Protein AF-A0A7C4ZQB2-F1 (afdb_monomer)

Organism: NCBI:txid187137

Foldseek 3Di:
DDPLPDPVVCVVVLVVLLVVLVVCVVVVLPQLSVLSVQLSVLVVVCSVDVVCVVVSVVSNVVSVVSNVVSVVCVQQPPDDPDQFKWKDKAALCWDKIARNVRFKIKTAHRNLFHGIKIKMKGWDDQPDDDQDPPADPPKGFDTKMWIEIGDPDDPVCQQVTWGWMKMKGFFAAPDDPPEFKHKWKKWWDPPPPDPDPPDDTHIDTDPPWDWDAADNNDGGGTITMDTDTGDHRVTIMMIMMMDGPVVVVVD

Sequence (251 aa):
MTRRLRASTFLPVFLLYYFLAVTLSWLGHAFLALALLAVNLIFVLALIFPATRAWGRRMLRHSFVLLALAAVYNAFPGVPTSARSAVKLVGPEGGQVRTPDLVARVVVGPGSFPVPLLLRVTSLPLTAPLPDPTLPPEVKLIAAARFEQSHPFPEEWQNFFLPQVQLSLRNAVAPVKNGGYFTELCFWWPSGYQESPLEREFWVCDPIFDVAGGDPTQKGSGWATTDIKGFGREGMAFYLFQYPRDWARAN

Mean predicted aligned error: 14.65 Å

Structure (mmCIF, N/CA/C/O backbone):
data_AF-A0A7C4ZQB2-F1
#
_entry.id   AF-A0A7C4ZQB2-F1
#
loop_
_atom_site.group_PDB
_atom_site.id
_atom_site.type_symbol
_atom_site.label_atom_id
_atom_site.label_alt_id
_atom_site.label_comp_id
_atom_site.label_asym_id
_atom_site.label_entity_id
_atom_site.label_seq_id
_atom_site.pdbx_PDB_ins_code
_atom_site.Cartn_x
_atom_site.Cartn_y
_atom_site.Cartn_z
_atom_site.occupancy
_atom_site.B_iso_or_equiv
_atom_site.auth_seq_id
_atom_site.auth_comp_id
_atom_site.auth_asym_id
_atom_site.auth_atom_id
_atom_site.pdbx_PDB_model_num
ATOM 1 N N . MET A 1 1 ? -27.257 -17.500 43.480 1.00 38.72 1 MET A N 1
ATOM 2 C CA . MET A 1 1 ? -27.077 -16.104 43.945 1.00 38.72 1 MET A CA 1
ATOM 3 C C . MET A 1 1 ? -26.841 -15.180 42.753 1.00 38.72 1 MET A C 1
ATOM 5 O O . MET A 1 1 ? -25.738 -15.122 42.229 1.00 38.72 1 MET A O 1
ATOM 9 N N . THR A 1 2 ? -27.865 -14.473 42.278 1.00 40.12 2 THR A N 1
ATOM 10 C CA . THR A 1 2 ? -27.710 -13.445 41.236 1.00 40.12 2 THR A CA 1
ATOM 11 C C . THR A 1 2 ? -27.299 -12.126 41.887 1.00 40.12 2 THR A C 1
ATOM 13 O O . THR A 1 2 ? -28.139 -11.455 42.486 1.00 40.12 2 THR A O 1
ATOM 16 N N . ARG A 1 3 ? -26.017 -11.741 41.787 1.00 46.38 3 ARG A N 1
ATOM 17 C CA . ARG A 1 3 ? -25.566 -10.376 42.116 1.00 46.38 3 ARG A CA 1
ATOM 18 C C . ARG A 1 3 ? -26.362 -9.396 41.247 1.00 46.38 3 ARG A C 1
ATOM 20 O O . ARG A 1 3 ? -26.129 -9.308 40.043 1.00 46.38 3 ARG A O 1
ATOM 27 N N . ARG A 1 4 ? -27.328 -8.684 41.837 1.00 51.66 4 ARG A N 1
ATOM 28 C CA . ARG A 1 4 ? -27.968 -7.531 41.193 1.00 51.66 4 ARG A CA 1
ATOM 29 C C . ARG A 1 4 ? -26.902 -6.443 41.084 1.00 51.66 4 ARG A C 1
ATOM 31 O O . ARG A 1 4 ? -26.574 -5.807 42.081 1.00 51.66 4 ARG A O 1
ATOM 38 N N . LEU A 1 5 ? -26.325 -6.279 39.896 1.00 53.59 5 LEU A N 1
ATOM 39 C CA . LEU A 1 5 ? -25.521 -5.103 39.571 1.00 53.59 5 LEU A CA 1
ATOM 40 C C . LEU A 1 5 ? -26.407 -3.867 39.799 1.00 53.59 5 LEU A C 1
ATOM 42 O O . LEU A 1 5 ? -27.477 -3.761 39.200 1.00 53.59 5 LEU A O 1
ATOM 46 N N . ARG A 1 6 ? -26.017 -2.988 40.729 1.00 60.44 6 ARG A N 1
ATOM 47 C CA . ARG A 1 6 ? -26.773 -1.767 41.039 1.00 60.44 6 ARG A CA 1
ATOM 48 C C . ARG A 1 6 ? -26.585 -0.767 39.896 1.00 60.44 6 ARG A C 1
ATOM 50 O O . ARG A 1 6 ? -25.484 -0.617 39.381 1.00 60.44 6 ARG A O 1
ATOM 57 N N . ALA A 1 7 ? -27.643 -0.045 39.530 1.00 55.34 7 ALA A N 1
ATOM 58 C CA . ALA A 1 7 ? -27.593 0.996 38.496 1.00 55.34 7 ALA A CA 1
ATOM 59 C C . ALA A 1 7 ? -26.516 2.070 38.774 1.00 55.34 7 ALA A C 1
ATOM 61 O O . ALA A 1 7 ? -25.930 2.623 37.845 1.00 55.34 7 ALA A O 1
ATOM 62 N N . SER A 1 8 ? -26.176 2.288 40.050 1.00 59.78 8 SER A N 1
ATOM 63 C CA . SER A 1 8 ? -25.097 3.184 40.479 1.00 59.78 8 SER A CA 1
ATOM 64 C C . SER A 1 8 ? -23.709 2.795 39.959 1.00 59.78 8 SER A C 1
ATOM 66 O O . SER A 1 8 ? -22.840 3.653 39.875 1.00 59.78 8 SER A O 1
ATOM 68 N N . THR A 1 9 ? -23.482 1.533 39.580 1.00 62.41 9 THR A N 1
ATOM 69 C CA . THR A 1 9 ? -22.192 1.072 39.043 1.00 62.41 9 THR A CA 1
ATOM 70 C C . THR A 1 9 ? -21.983 1.481 37.578 1.00 62.41 9 THR A C 1
ATOM 72 O O . THR A 1 9 ? -20.846 1.565 37.130 1.00 62.41 9 THR A O 1
ATOM 75 N N . PHE A 1 10 ? -23.059 1.763 36.831 1.00 61.94 10 PHE A N 1
ATOM 76 C CA . PHE A 1 10 ? -22.998 2.089 35.396 1.00 61.94 10 PHE A CA 1
ATOM 77 C C . PHE A 1 10 ? -23.259 3.565 35.078 1.00 61.94 10 PHE A C 1
ATOM 79 O O . PHE A 1 10 ? -22.896 4.025 33.997 1.00 61.94 10 PHE A O 1
ATOM 86 N N . LEU A 1 11 ? -23.830 4.318 36.023 1.00 69.38 11 LEU A N 1
ATOM 87 C CA . LEU A 1 11 ? -24.066 5.759 35.904 1.00 69.38 11 LEU A CA 1
ATOM 88 C C . LEU A 1 11 ? -22.810 6.572 35.510 1.00 69.38 11 LEU A C 1
ATOM 90 O O . LEU A 1 11 ? -22.929 7.411 34.617 1.00 69.38 11 LEU A O 1
ATOM 94 N N . PRO A 1 12 ? -21.608 6.328 36.080 1.00 72.19 12 PRO A N 1
ATOM 95 C CA . PRO A 1 12 ? -20.419 7.109 35.729 1.00 72.19 12 PRO A CA 1
ATOM 96 C C . PRO A 1 12 ? -19.982 6.870 34.280 1.00 72.19 12 PRO A C 1
ATOM 98 O O . PRO A 1 12 ? -19.585 7.797 33.583 1.00 72.19 12 PRO A O 1
ATOM 101 N N . VAL A 1 13 ? -20.103 5.624 33.811 1.00 67.69 13 VAL A N 1
ATOM 102 C CA . VAL A 1 13 ? -19.763 5.237 32.437 1.00 67.69 13 VAL A CA 1
ATOM 103 C C . VAL A 1 13 ? -20.745 5.875 31.458 1.00 67.69 13 VAL A C 1
ATOM 105 O O . VAL A 1 13 ? -20.327 6.464 30.470 1.00 67.69 13 VAL A O 1
ATOM 108 N N . PHE A 1 14 ? -22.044 5.830 31.755 1.00 69.56 14 PHE A N 1
ATOM 109 C CA . PHE A 1 14 ? -23.063 6.454 30.911 1.00 69.56 14 PHE A CA 1
ATOM 110 C C . PHE A 1 14 ? -22.855 7.969 30.769 1.00 69.56 14 PHE A C 1
ATOM 112 O O . PHE A 1 14 ? -22.882 8.491 29.654 1.00 69.56 14 PHE A O 1
ATOM 119 N N . LEU A 1 15 ? -22.589 8.659 31.885 1.00 72.88 15 LEU A N 1
ATOM 120 C CA . LEU A 1 15 ? -22.298 10.093 31.889 1.00 72.88 15 LEU A CA 1
ATOM 121 C C . LEU A 1 15 ? -21.041 10.411 31.076 1.00 72.88 15 LEU A C 1
ATOM 123 O O . LEU A 1 15 ? -21.075 11.328 30.262 1.00 72.88 15 LEU A O 1
ATOM 127 N N . LEU A 1 16 ? -19.970 9.624 31.222 1.00 74.56 16 LEU A N 1
ATOM 128 C CA . LEU A 1 16 ? -18.745 9.791 30.438 1.00 74.56 16 LEU A CA 1
ATOM 129 C C . LEU A 1 16 ? -19.021 9.716 28.929 1.00 74.56 16 LEU A C 1
ATOM 131 O O . LEU A 1 16 ? -18.624 10.613 28.191 1.00 74.56 16 LEU A O 1
ATOM 135 N N . TYR A 1 17 ? -19.735 8.684 28.469 1.00 67.81 17 TYR A N 1
ATOM 136 C CA . TYR A 1 17 ? -20.073 8.538 27.049 1.00 67.81 17 TYR A CA 1
ATOM 137 C C . TYR A 1 17 ? -21.006 9.650 26.547 1.00 67.81 17 TYR A C 1
ATOM 139 O O . TYR A 1 17 ? -20.876 10.081 25.403 1.00 67.81 17 TYR A O 1
ATOM 147 N N . TYR A 1 18 ? -21.936 10.126 27.382 1.00 70.50 18 TYR A N 1
ATOM 148 C CA . TYR A 1 18 ? -22.814 11.246 27.039 1.00 70.50 18 TYR A CA 1
ATOM 149 C C . TYR A 1 18 ? -22.022 12.546 26.858 1.00 70.50 18 TYR A C 1
ATOM 151 O O . TYR A 1 18 ? -22.151 13.201 25.826 1.00 70.50 18 TYR A O 1
ATOM 159 N N . PHE A 1 19 ? -21.146 12.881 27.810 1.00 69.12 19 PHE A N 1
ATOM 160 C CA . PHE A 1 19 ? -20.261 14.040 27.694 1.00 69.12 19 PHE A CA 1
ATOM 161 C C . PHE A 1 19 ? -19.361 13.942 26.460 1.00 69.12 19 PHE A C 1
ATOM 163 O O . PHE A 1 19 ? -19.229 14.927 25.739 1.00 69.12 19 PHE A O 1
ATOM 170 N N . LEU A 1 20 ? -18.815 12.755 26.172 1.00 69.94 20 LEU A N 1
ATOM 171 C CA . LEU A 1 20 ? -17.994 12.508 24.985 1.00 69.94 20 LEU A CA 1
ATOM 172 C C . LEU A 1 20 ? -18.778 12.721 23.679 1.00 69.94 20 LEU A C 1
ATOM 174 O O . LEU A 1 20 ? -18.262 13.297 22.728 1.00 69.94 20 LEU A O 1
ATOM 178 N N . ALA A 1 21 ? -20.035 12.274 23.616 1.00 65.19 21 ALA A N 1
ATOM 179 C CA . ALA A 1 21 ? -20.881 12.477 22.441 1.00 65.19 21 ALA A CA 1
ATOM 180 C C . ALA A 1 21 ? -21.205 13.965 22.220 1.00 65.19 21 ALA A C 1
ATOM 182 O O . ALA A 1 21 ? -21.160 14.441 21.085 1.00 65.19 21 ALA A O 1
ATOM 183 N N . VAL A 1 22 ? -21.486 14.710 23.295 1.00 68.00 22 VAL A N 1
ATOM 184 C CA . VAL A 1 22 ? -21.764 16.154 23.229 1.00 68.00 22 VAL A CA 1
ATOM 185 C C . VAL A 1 22 ? -20.535 16.934 22.760 1.00 68.00 22 VAL A C 1
ATOM 187 O O . VAL A 1 22 ? -20.656 17.765 21.860 1.00 68.00 22 VAL A O 1
ATOM 190 N N . THR A 1 23 ? -19.349 16.645 23.303 1.00 64.94 23 THR A N 1
ATOM 191 C CA . THR A 1 23 ? -18.105 17.317 22.892 1.00 64.94 23 THR A CA 1
ATOM 192 C C . THR A 1 23 ? -17.732 16.998 21.448 1.00 64.94 23 THR A C 1
ATOM 194 O O . THR A 1 23 ? -17.383 17.904 20.694 1.00 64.94 23 THR A O 1
ATOM 197 N N . LEU A 1 24 ? -17.882 15.745 21.013 1.00 63.34 24 LEU A N 1
ATOM 198 C CA . LEU A 1 24 ? -17.641 15.351 19.623 1.00 63.34 24 LEU A CA 1
ATOM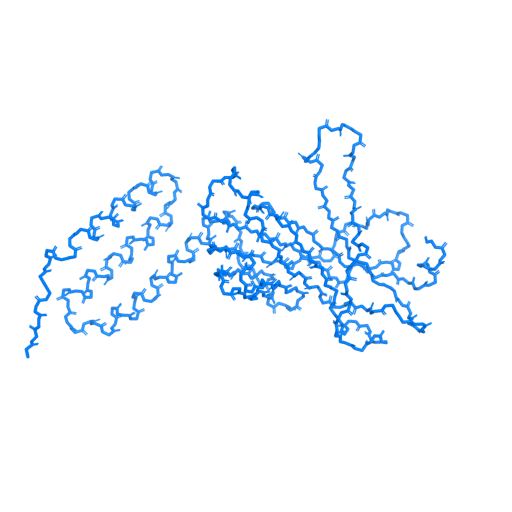 199 C C . LEU A 1 24 ? -18.623 16.006 18.645 1.00 63.34 24 LEU A C 1
ATOM 201 O O . LEU A 1 24 ? -18.215 16.420 17.562 1.00 63.34 24 LEU A O 1
ATOM 205 N N . SER A 1 25 ? -19.896 16.150 19.020 1.00 60.38 25 SER A N 1
ATOM 206 C CA . SER A 1 25 ? -20.874 16.877 18.203 1.00 60.38 25 SER A CA 1
ATOM 207 C C . SER A 1 25 ? -20.505 18.353 18.052 1.00 60.38 25 SER A C 1
ATOM 209 O O . SER A 1 25 ? -20.660 18.907 16.968 1.00 60.38 25 SER A O 1
ATOM 211 N N . TRP A 1 26 ? -20.009 18.981 19.121 1.00 59.44 26 TRP A N 1
ATOM 212 C CA . TRP A 1 26 ? -19.539 20.370 19.104 1.00 59.44 26 TRP A CA 1
ATOM 213 C C . TRP A 1 26 ? -18.299 20.570 18.225 1.00 59.44 26 TRP A C 1
ATOM 215 O O . TRP A 1 26 ? -18.164 21.604 17.581 1.00 59.44 26 TRP A O 1
ATOM 225 N N . LEU A 1 27 ? -17.427 19.565 18.147 1.00 59.50 27 LEU A N 1
ATOM 226 C CA . LEU A 1 27 ? -16.208 19.570 17.329 1.00 59.50 27 LEU A CA 1
ATOM 227 C C . LEU A 1 27 ? -16.451 19.200 15.850 1.00 59.50 27 LEU A C 1
ATOM 229 O O . LEU A 1 27 ? -15.502 18.966 15.111 1.00 59.50 27 LEU A O 1
ATOM 233 N N . GLY A 1 28 ? -17.710 19.112 15.401 1.00 57.12 28 GLY A N 1
ATOM 234 C CA . GLY A 1 28 ? -18.051 18.780 14.011 1.00 57.12 28 GLY A CA 1
ATOM 235 C C . GLY A 1 28 ? -18.005 17.282 13.678 1.00 57.12 28 GLY A C 1
ATOM 236 O O . GLY A 1 28 ? -18.226 16.889 12.535 1.00 57.12 28 GLY A O 1
ATOM 237 N N . HIS A 1 29 ? -17.801 16.411 14.669 1.00 58.00 29 HIS A N 1
ATOM 238 C CA . HIS A 1 29 ? -17.751 14.955 14.510 1.00 58.00 29 HIS A CA 1
ATOM 239 C C . HIS A 1 29 ? -19.131 14.294 14.694 1.00 58.00 29 HIS A C 1
ATOM 241 O O . HIS A 1 29 ? -19.278 13.308 15.424 1.00 58.00 29 HIS A O 1
ATOM 247 N N . ALA A 1 30 ? -20.157 14.826 14.020 1.00 58.00 30 ALA A N 1
ATOM 248 C CA . ALA A 1 30 ? -21.563 14.441 14.203 1.00 58.00 30 ALA A CA 1
ATOM 249 C C . ALA A 1 30 ? -21.821 12.930 14.031 1.00 58.00 30 ALA A C 1
ATOM 251 O O . ALA A 1 30 ? -22.592 12.334 14.783 1.00 58.00 30 ALA A O 1
ATOM 252 N N . PHE A 1 31 ? -21.134 12.283 13.086 1.00 55.72 31 PHE A N 1
ATOM 253 C CA . PHE A 1 31 ? -21.283 10.847 12.835 1.00 55.72 31 PHE A CA 1
ATOM 254 C C . PHE A 1 31 ? -20.700 9.977 13.967 1.00 55.72 31 PHE A C 1
ATOM 256 O O . PHE A 1 31 ? -21.300 8.975 14.358 1.00 55.72 31 PHE A O 1
ATOM 263 N N . LEU A 1 32 ? -19.571 10.388 14.558 1.00 60.75 32 LEU A N 1
ATOM 264 C CA . LEU A 1 32 ? -18.962 9.709 15.708 1.00 60.75 32 LEU A CA 1
ATOM 265 C C . LEU A 1 32 ? -19.809 9.893 16.977 1.00 60.75 32 LEU A C 1
ATOM 267 O O . LEU A 1 32 ? -19.996 8.944 17.738 1.00 60.75 32 LEU A O 1
ATOM 271 N N . ALA A 1 33 ? -20.377 11.087 17.168 1.00 58.50 33 ALA A N 1
ATOM 272 C CA . ALA A 1 33 ? -21.313 11.375 18.253 1.00 58.50 33 ALA A CA 1
ATOM 273 C C . ALA A 1 33 ? -22.587 10.512 18.159 1.00 58.50 33 ALA A C 1
ATOM 275 O O . ALA A 1 33 ? -23.011 9.921 19.155 1.00 58.50 33 ALA A O 1
ATOM 276 N N . LEU A 1 34 ? -23.154 10.363 16.955 1.00 62.53 34 LEU A N 1
ATOM 277 C CA . LEU A 1 34 ? -24.293 9.476 16.685 1.00 62.53 34 LEU A CA 1
ATOM 278 C C . LEU A 1 34 ? -23.965 8.002 16.959 1.00 62.53 34 LEU A C 1
ATOM 280 O O . LEU A 1 34 ? -24.766 7.298 17.577 1.00 62.53 34 LEU A O 1
ATOM 284 N N . ALA A 1 35 ? -22.780 7.534 16.556 1.00 62.84 35 ALA A N 1
ATOM 285 C CA . ALA A 1 35 ? -22.342 6.166 16.826 1.00 62.84 35 ALA A CA 1
ATOM 286 C C . ALA A 1 35 ? -22.178 5.898 18.335 1.00 62.84 35 ALA A C 1
ATOM 288 O O . ALA A 1 35 ? -22.622 4.859 18.827 1.00 62.84 35 ALA A O 1
ATOM 289 N N . LEU A 1 36 ? -21.612 6.846 19.093 1.00 65.56 36 LEU A N 1
ATOM 290 C CA . LEU A 1 36 ? -21.495 6.756 20.556 1.00 65.56 36 LEU A CA 1
ATOM 291 C C . LEU A 1 36 ? -22.862 6.723 21.242 1.00 65.56 36 LEU A C 1
ATOM 293 O O . LEU A 1 36 ? -23.073 5.910 22.143 1.00 65.56 36 LEU A O 1
ATOM 297 N N . LEU A 1 37 ? -23.806 7.554 20.792 1.00 66.75 37 LEU A N 1
ATOM 298 C CA . LEU A 1 37 ? -25.187 7.549 21.282 1.00 66.75 37 LEU A CA 1
ATOM 299 C C . LEU A 1 37 ? -25.880 6.205 21.025 1.00 66.75 37 LEU A C 1
ATOM 301 O O . LEU A 1 37 ? -26.538 5.680 21.924 1.00 66.75 37 LEU A O 1
ATOM 305 N N . ALA A 1 38 ? -25.688 5.611 19.844 1.00 65.12 38 ALA A N 1
ATOM 306 C CA . ALA A 1 38 ? -26.244 4.301 19.508 1.00 65.12 38 ALA A CA 1
ATOM 307 C C . ALA A 1 38 ? -25.680 3.178 20.401 1.00 65.12 38 ALA A C 1
ATOM 309 O O . ALA A 1 38 ? -26.446 2.364 20.925 1.00 65.12 38 ALA A O 1
ATOM 310 N N . VAL A 1 39 ? -24.361 3.167 20.645 1.00 65.69 39 VAL A N 1
ATOM 311 C CA . VAL A 1 39 ? -23.711 2.227 21.582 1.00 65.69 39 VAL A CA 1
ATOM 312 C C . VAL A 1 39 ? -24.297 2.380 22.990 1.00 65.69 39 VAL A C 1
ATOM 314 O O . VAL A 1 39 ? -24.651 1.382 23.624 1.00 65.69 39 VAL A O 1
ATOM 317 N N . ASN A 1 40 ? -24.444 3.620 23.463 1.00 67.56 40 ASN A N 1
ATOM 318 C CA . ASN A 1 40 ? -24.992 3.932 24.784 1.00 67.56 40 ASN A CA 1
ATOM 319 C C . ASN A 1 40 ? -26.437 3.441 24.940 1.00 67.56 40 ASN A C 1
ATOM 321 O O . ASN A 1 40 ? -26.775 2.804 25.938 1.00 67.56 40 ASN A O 1
ATOM 325 N N . LEU A 1 41 ? -27.284 3.691 23.939 1.00 68.38 41 LEU A N 1
ATOM 326 C CA . LEU A 1 41 ? -28.682 3.261 23.934 1.00 68.38 41 LEU A CA 1
ATOM 327 C C . LEU A 1 41 ? -28.795 1.732 24.036 1.00 68.38 41 LEU A C 1
ATOM 329 O O . LEU A 1 41 ? -29.558 1.206 24.848 1.00 68.38 41 LEU A O 1
ATOM 333 N N . ILE A 1 42 ? -27.998 1.008 23.248 1.00 66.50 42 ILE A N 1
ATOM 334 C CA . ILE A 1 42 ? -27.999 -0.459 23.227 1.00 66.50 42 ILE A CA 1
ATOM 335 C C . ILE A 1 42 ? -27.470 -1.030 24.547 1.00 66.50 42 ILE A C 1
ATOM 337 O O . ILE A 1 42 ? -28.003 -2.026 25.044 1.00 66.50 42 ILE A O 1
ATOM 341 N N . PHE A 1 43 ? -26.468 -0.390 25.154 1.00 66.50 43 PHE A N 1
ATOM 342 C CA . PHE A 1 43 ? -25.956 -0.770 26.469 1.00 66.50 43 PHE A CA 1
ATOM 343 C C . PHE A 1 43 ? -27.023 -0.622 27.567 1.00 66.50 43 PHE A C 1
ATOM 345 O O . PHE A 1 43 ? -27.231 -1.547 28.355 1.00 66.50 43 PHE A O 1
ATOM 352 N N . VAL A 1 44 ? -27.758 0.495 27.576 1.00 66.50 44 VAL A N 1
ATOM 353 C CA . VAL A 1 44 ? -28.862 0.745 28.518 1.00 66.50 44 VAL A CA 1
ATOM 354 C C . VAL A 1 44 ? -29.992 -0.273 28.331 1.00 66.50 44 VAL A C 1
ATOM 356 O O . VAL A 1 44 ? -30.451 -0.871 29.307 1.00 66.50 44 VAL A O 1
ATOM 359 N N . LEU A 1 45 ? -30.390 -0.557 27.088 1.00 65.88 45 LEU A N 1
ATOM 360 C CA . LEU A 1 45 ? -31.418 -1.561 26.785 1.00 65.88 45 LEU A CA 1
ATOM 361 C C . LEU A 1 45 ? -31.004 -2.977 27.223 1.00 65.88 45 LEU A C 1
ATOM 363 O O . LEU A 1 45 ? -31.835 -3.733 27.730 1.00 65.88 45 LEU A O 1
ATOM 367 N N . ALA A 1 46 ? -29.725 -3.335 27.080 1.00 63.09 46 ALA A N 1
ATOM 368 C CA . ALA A 1 46 ? -29.197 -4.632 27.510 1.00 63.09 46 ALA A CA 1
ATOM 369 C C . ALA A 1 46 ? -29.106 -4.782 29.043 1.00 63.09 46 ALA A C 1
ATOM 371 O O . ALA A 1 46 ? -29.132 -5.907 29.556 1.00 63.09 46 ALA A O 1
ATOM 372 N N . LEU A 1 47 ? -28.990 -3.669 29.778 1.00 65.12 47 LEU A N 1
ATOM 373 C CA . LEU A 1 47 ? -28.981 -3.644 31.243 1.00 65.12 47 LEU A CA 1
ATOM 374 C C . LEU A 1 47 ? -30.388 -3.763 31.838 1.00 65.12 47 LEU A C 1
ATOM 376 O O . LEU A 1 47 ? -30.564 -4.477 32.827 1.00 65.12 47 LEU A O 1
ATOM 380 N N . ILE A 1 48 ? -31.372 -3.087 31.239 1.00 65.50 48 ILE A N 1
ATOM 381 C CA . ILE A 1 48 ? -32.750 -3.023 31.751 1.00 65.50 48 ILE A CA 1
ATOM 382 C C . ILE A 1 48 ? -33.520 -4.318 31.464 1.00 65.50 48 ILE A C 1
ATOM 384 O O . ILE A 1 48 ? -34.285 -4.769 32.315 1.00 65.50 48 ILE A O 1
ATOM 388 N N . PHE A 1 49 ? -33.297 -4.957 30.310 1.00 61.34 49 PHE A N 1
ATOM 389 C CA . PHE A 1 49 ? -34.081 -6.118 29.880 1.00 61.34 49 PHE A CA 1
ATOM 390 C C . PHE A 1 49 ? -33.250 -7.418 29.897 1.00 61.34 49 PHE A C 1
ATOM 392 O O . PHE A 1 49 ? -32.443 -7.668 29.003 1.00 61.34 49 PHE A O 1
ATOM 399 N N . PRO A 1 50 ? -33.448 -8.325 30.875 1.00 59.38 50 PRO A N 1
ATOM 400 C CA . PRO A 1 50 ? -32.678 -9.571 30.970 1.00 59.38 50 PRO A CA 1
ATOM 401 C C . PRO A 1 50 ? -32.856 -10.491 29.754 1.00 59.38 50 PRO A C 1
ATOM 403 O O . PRO A 1 50 ? -31.902 -11.157 29.347 1.00 59.38 50 PRO A O 1
ATOM 406 N N . ALA A 1 51 ? -34.055 -10.488 29.157 1.00 59.66 51 ALA A N 1
ATOM 407 C CA . ALA A 1 51 ? -34.409 -11.271 27.972 1.00 59.66 51 ALA A CA 1
ATOM 408 C C . ALA A 1 51 ? -33.639 -10.839 26.712 1.00 59.66 51 ALA A C 1
ATOM 410 O O . ALA A 1 51 ? -33.459 -11.631 25.791 1.00 59.66 51 ALA A O 1
ATOM 411 N N . THR A 1 52 ? -33.119 -9.609 26.682 1.00 56.75 52 THR A N 1
ATOM 412 C CA . THR A 1 52 ? -32.374 -9.088 25.537 1.00 56.75 52 THR A CA 1
ATOM 413 C C . THR A 1 52 ? -30.868 -9.236 25.706 1.00 56.75 52 THR A C 1
ATOM 415 O O . THR A 1 52 ? -30.148 -8.864 24.800 1.00 56.75 52 THR A O 1
ATOM 418 N N . ARG A 1 53 ? -30.325 -9.829 26.780 1.00 64.19 53 ARG A N 1
ATOM 419 C CA . ARG A 1 53 ? -28.860 -9.887 27.005 1.00 64.19 53 ARG A CA 1
ATOM 420 C C . ARG A 1 53 ? -28.060 -10.523 25.866 1.00 64.19 53 ARG A C 1
ATOM 422 O O . ARG A 1 53 ? -26.970 -10.051 25.555 1.00 64.19 53 ARG A O 1
ATOM 429 N N . ALA A 1 54 ? -28.565 -11.592 25.251 1.00 64.38 54 ALA A N 1
ATOM 430 C CA . ALA A 1 54 ? -27.901 -12.227 24.109 1.00 64.38 54 ALA A CA 1
ATOM 431 C C . ALA A 1 54 ? -27.972 -11.346 22.848 1.00 64.38 54 ALA A C 1
ATOM 433 O O . ALA A 1 54 ? -26.987 -11.208 22.120 1.00 64.38 54 ALA A O 1
ATOM 434 N N . TRP A 1 55 ? -29.118 -10.694 22.637 1.00 65.88 55 TRP A N 1
ATOM 435 C CA . TRP A 1 55 ? -29.340 -9.733 21.558 1.00 65.88 55 TRP A CA 1
ATOM 436 C C . TRP A 1 55 ? -28.515 -8.453 21.751 1.00 65.88 55 TRP A C 1
ATOM 438 O O . TRP A 1 55 ? -27.812 -8.044 20.841 1.00 65.88 55 TRP A O 1
ATOM 448 N N . GLY A 1 56 ? -28.483 -7.897 22.958 1.00 59.00 56 GLY A N 1
ATOM 449 C CA . GLY A 1 56 ? -27.697 -6.744 23.377 1.00 59.00 56 GLY A CA 1
ATOM 450 C C . GLY A 1 56 ? -26.198 -6.986 23.263 1.00 59.00 56 GLY A C 1
ATOM 451 O O . GLY A 1 56 ? -25.487 -6.104 22.808 1.00 59.00 56 GLY A O 1
ATOM 452 N N . ARG A 1 57 ? -25.695 -8.198 23.551 1.00 63.69 57 ARG A N 1
ATOM 453 C CA . ARG A 1 57 ? -24.293 -8.553 23.250 1.00 63.69 57 ARG A CA 1
ATOM 454 C C . ARG A 1 57 ? -24.001 -8.565 21.749 1.00 63.69 57 ARG A C 1
ATOM 456 O O . ARG A 1 57 ? -22.939 -8.095 21.346 1.00 63.69 57 ARG A O 1
ATOM 463 N N . ARG A 1 58 ? -24.910 -9.088 20.914 1.00 63.16 58 ARG A N 1
ATOM 464 C CA . ARG A 1 58 ? -24.762 -9.011 19.447 1.00 63.16 58 ARG A CA 1
ATOM 465 C C . ARG A 1 58 ? -24.827 -7.566 18.967 1.00 63.16 58 ARG A C 1
ATOM 467 O O . ARG A 1 58 ? -23.956 -7.161 18.210 1.00 63.16 58 ARG A O 1
ATOM 474 N N . MET A 1 59 ? -25.802 -6.792 19.424 1.00 60.44 59 MET A N 1
ATOM 475 C CA . MET A 1 59 ? -25.979 -5.398 19.034 1.00 60.44 59 MET A CA 1
ATOM 476 C C . MET A 1 59 ? -24.821 -4.521 19.510 1.00 60.44 59 MET A C 1
ATOM 478 O O . MET A 1 59 ? -24.346 -3.707 18.731 1.00 60.44 59 MET A O 1
ATOM 482 N N . LEU A 1 60 ? -24.270 -4.746 20.709 1.00 62.56 60 LEU A N 1
ATOM 483 C CA . LEU A 1 60 ? 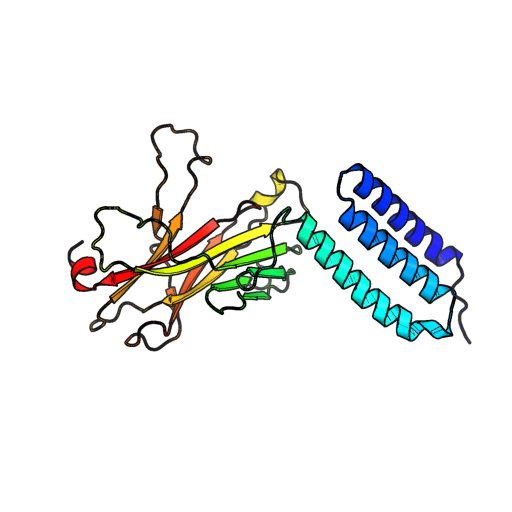-23.045 -4.085 21.175 1.00 62.56 60 LEU A CA 1
ATOM 484 C C . LEU A 1 60 ? -21.880 -4.353 20.225 1.00 62.56 60 LEU A C 1
ATOM 486 O O . LEU A 1 60 ? -21.216 -3.407 19.824 1.00 62.56 60 LEU A O 1
ATOM 490 N N . ARG A 1 61 ? -21.666 -5.605 19.792 1.00 60.62 61 ARG A N 1
ATOM 491 C CA . ARG A 1 61 ? -20.631 -5.916 18.788 1.00 60.62 61 ARG A CA 1
ATOM 492 C C . ARG A 1 61 ? -20.836 -5.133 17.489 1.00 60.62 61 ARG A C 1
ATOM 494 O O . ARG A 1 61 ? -19.883 -4.543 17.002 1.00 60.62 61 ARG A O 1
ATOM 501 N N . HIS A 1 62 ? -22.061 -5.075 16.966 1.00 58.84 62 HIS A N 1
ATOM 502 C CA . HIS A 1 62 ? -22.363 -4.290 15.760 1.00 58.84 62 HIS A CA 1
ATOM 503 C C . HIS A 1 62 ? -22.187 -2.783 15.993 1.00 58.84 62 HIS A C 1
ATOM 505 O O . HIS A 1 62 ? -21.718 -2.073 15.114 1.00 58.84 62 HIS A O 1
ATOM 511 N N . SER A 1 63 ? -22.492 -2.299 17.195 1.00 55.62 63 SER A N 1
ATOM 512 C CA . SER A 1 63 ? -22.340 -0.890 17.564 1.00 55.62 63 SER A CA 1
ATOM 513 C C . SER A 1 63 ? -20.873 -0.499 17.706 1.00 55.62 63 SER A C 1
ATOM 515 O O . SER A 1 63 ? -20.495 0.577 17.271 1.00 55.62 63 SER A O 1
ATOM 517 N N . PHE A 1 64 ? -20.023 -1.386 18.231 1.00 59.06 64 PHE A N 1
ATOM 518 C CA . PHE A 1 64 ? -18.569 -1.206 18.219 1.00 59.06 64 PHE A CA 1
ATOM 519 C C . PHE A 1 64 ? -18.004 -1.217 16.797 1.00 59.06 64 PHE A C 1
ATOM 521 O O . PHE A 1 64 ? -17.105 -0.437 16.504 1.00 59.06 64 PHE A O 1
ATOM 528 N N . VAL A 1 65 ? -18.552 -2.044 15.900 1.00 59.22 65 VAL A N 1
ATOM 529 C CA . VAL A 1 65 ? -18.198 -2.014 14.471 1.00 59.22 65 VAL A CA 1
ATOM 530 C C . VAL A 1 65 ? -18.607 -0.681 13.835 1.00 59.22 65 VAL A C 1
ATOM 532 O O . VAL A 1 65 ? -17.805 -0.091 13.120 1.00 59.22 65 VAL A O 1
ATOM 535 N N . LEU A 1 66 ? -19.802 -0.162 14.135 1.00 57.88 66 LEU A N 1
ATOM 536 C CA . LEU A 1 66 ? -20.246 1.161 13.680 1.00 57.88 66 LEU A CA 1
ATOM 537 C C . LEU A 1 66 ? -19.393 2.292 14.266 1.00 57.88 66 LEU A C 1
ATOM 539 O O . LEU A 1 66 ? -19.065 3.231 13.551 1.00 57.88 66 LEU A O 1
ATOM 543 N N . LEU A 1 67 ? -18.987 2.189 15.533 1.00 62.56 67 LEU A N 1
ATOM 544 C CA . LEU A 1 67 ? -18.080 3.139 16.177 1.00 62.56 67 LEU A CA 1
ATOM 545 C C . LEU A 1 67 ? -16.699 3.127 15.515 1.00 62.56 67 LEU A C 1
ATOM 547 O O . LEU A 1 67 ? -16.128 4.181 15.262 1.00 62.56 67 LEU A O 1
ATOM 551 N N . ALA A 1 68 ? -16.182 1.936 15.204 1.00 59.69 68 ALA A N 1
ATOM 552 C CA . ALA A 1 68 ? -14.922 1.763 14.496 1.00 59.69 68 ALA A CA 1
ATOM 553 C C . ALA A 1 68 ? -15.010 2.322 13.070 1.00 59.69 68 ALA A C 1
ATOM 555 O O . ALA A 1 68 ? -14.118 3.051 12.655 1.00 59.69 68 ALA A O 1
ATOM 556 N N . LEU A 1 69 ? -16.102 2.062 12.344 1.00 58.31 69 LEU A N 1
ATOM 557 C CA . LEU A 1 69 ? -16.370 2.647 11.025 1.00 58.31 69 LEU A CA 1
ATOM 558 C C . LEU A 1 69 ? -16.494 4.173 11.085 1.00 58.31 69 LEU A C 1
ATOM 560 O O . LEU A 1 69 ? -15.946 4.862 10.232 1.00 58.31 69 LEU A O 1
ATOM 564 N N . ALA A 1 70 ? -17.166 4.713 12.100 1.00 59.62 70 ALA A N 1
ATOM 565 C CA . ALA A 1 70 ? -17.281 6.150 12.309 1.00 59.62 70 ALA A CA 1
ATOM 566 C C . ALA A 1 70 ? -15.928 6.790 12.642 1.00 59.62 70 ALA A C 1
ATOM 568 O O . ALA A 1 70 ? -15.610 7.850 12.112 1.00 59.62 70 ALA A O 1
ATOM 569 N N . ALA A 1 71 ? -15.108 6.133 13.465 1.00 61.56 71 ALA A N 1
ATOM 570 C CA . ALA A 1 71 ? -13.744 6.561 13.759 1.00 61.56 71 ALA A CA 1
ATOM 571 C C . ALA A 1 71 ? -12.854 6.510 12.510 1.00 61.56 71 ALA A C 1
ATOM 573 O O . ALA A 1 71 ? -12.091 7.440 12.275 1.00 61.56 71 ALA A O 1
ATOM 574 N N . VAL A 1 72 ? -13.006 5.481 11.671 1.00 59.59 72 VAL A N 1
ATOM 575 C CA . VAL A 1 72 ? -12.339 5.367 10.366 1.00 59.59 72 VAL A CA 1
ATOM 576 C C . VAL A 1 72 ? -12.745 6.510 9.437 1.00 59.59 72 VAL A C 1
ATOM 578 O O . VAL A 1 72 ? -11.882 7.141 8.837 1.00 59.59 72 VAL A O 1
ATOM 581 N N . TYR A 1 73 ? -14.041 6.809 9.346 1.00 56.91 73 TYR A N 1
ATOM 582 C CA . TYR A 1 73 ? -14.568 7.874 8.492 1.00 56.91 73 TYR A CA 1
ATOM 583 C C . TYR A 1 73 ? -14.121 9.268 8.955 1.00 56.91 73 TYR A C 1
ATOM 585 O O . TYR A 1 73 ? -13.842 10.139 8.140 1.00 56.91 73 TYR A O 1
ATOM 593 N N . ASN A 1 74 ? -13.999 9.469 10.268 1.00 60.47 74 ASN A N 1
ATOM 594 C CA . ASN A 1 74 ? -13.439 10.693 10.843 1.00 60.47 74 ASN A CA 1
ATOM 595 C C . ASN A 1 74 ? -11.919 10.793 10.676 1.00 60.47 74 ASN A C 1
ATOM 597 O O . ASN A 1 74 ? -11.380 11.891 10.575 1.00 60.47 74 ASN A O 1
ATOM 601 N N . ALA A 1 75 ? -11.220 9.658 10.700 1.00 59.25 75 ALA A N 1
ATOM 602 C CA . ALA A 1 75 ? -9.779 9.603 10.497 1.00 59.25 75 ALA A CA 1
ATOM 603 C C . ALA A 1 75 ? -9.390 9.882 9.037 1.00 59.25 75 ALA A C 1
ATOM 605 O O . ALA A 1 75 ? -8.319 10.433 8.796 1.00 59.25 75 ALA A O 1
ATOM 606 N N . PHE A 1 76 ? -10.273 9.549 8.090 1.00 58.38 76 PHE A N 1
ATOM 607 C CA . PHE A 1 76 ? -10.110 9.789 6.657 1.00 58.38 76 PHE A CA 1
ATOM 608 C C . PHE A 1 76 ? -11.358 10.482 6.075 1.00 58.38 76 PHE A C 1
ATOM 610 O O . PHE A 1 76 ? -12.173 9.828 5.412 1.00 58.38 76 PHE A O 1
ATOM 617 N N . PRO A 1 77 ? -11.550 11.789 6.335 1.00 53.69 77 PRO A N 1
ATOM 618 C CA . PRO A 1 77 ? -12.733 12.502 5.872 1.00 53.69 77 PRO A CA 1
ATOM 619 C C . PRO A 1 77 ? -12.815 12.500 4.339 1.00 53.69 77 PRO A C 1
ATOM 621 O O . PRO A 1 77 ? -11.873 12.880 3.649 1.00 53.69 77 PRO A O 1
ATOM 624 N N . GLY A 1 78 ? -13.968 12.080 3.810 1.00 52.00 78 GLY A N 1
ATOM 625 C CA . GLY A 1 78 ? -14.304 12.209 2.389 1.00 52.00 78 GLY A CA 1
ATOM 626 C C . GLY A 1 78 ? -13.942 11.027 1.491 1.00 52.00 78 GLY A C 1
ATOM 627 O O . GLY A 1 78 ? -14.040 11.172 0.273 1.00 52.00 78 GLY A O 1
ATOM 628 N N . VAL A 1 79 ? -13.555 9.865 2.035 1.00 49.97 79 VAL A N 1
ATOM 629 C CA . VAL A 1 79 ? -13.031 8.789 1.183 1.00 49.97 79 VAL A CA 1
ATOM 630 C C . VAL A 1 79 ? -13.944 7.562 1.081 1.00 49.97 79 VAL A C 1
ATOM 632 O O . VAL A 1 79 ? -14.175 6.881 2.082 1.00 49.97 79 VAL A O 1
ATOM 635 N N . P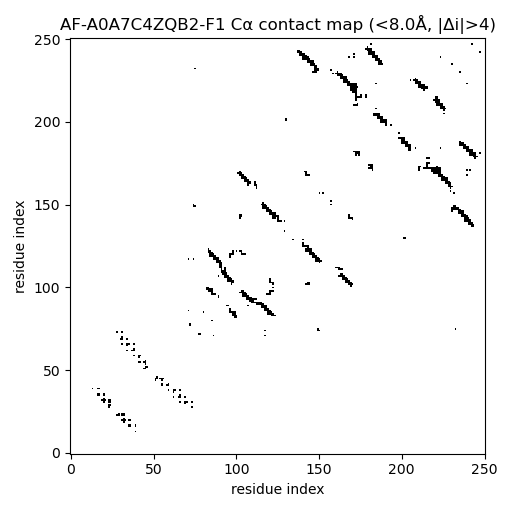RO A 1 80 ? -14.451 7.219 -0.123 1.00 51.22 80 PRO A N 1
ATOM 636 C CA . PRO A 1 80 ? -15.217 5.996 -0.313 1.00 51.22 80 PRO A CA 1
ATOM 637 C C . PRO A 1 80 ? -14.329 4.766 -0.096 1.00 51.22 80 PRO A C 1
ATOM 639 O O . PRO A 1 80 ? -13.280 4.614 -0.729 1.00 51.22 80 PRO A O 1
ATOM 642 N N . THR A 1 81 ? -14.790 3.833 0.739 1.00 54.44 81 THR A N 1
ATOM 643 C CA . THR A 1 81 ? -14.316 2.443 0.784 1.00 54.44 81 THR A CA 1
ATOM 644 C C . THR A 1 81 ? -14.719 1.735 -0.514 1.00 54.44 81 THR A C 1
ATOM 646 O O . THR A 1 81 ? -15.624 0.907 -0.561 1.00 54.44 81 THR A O 1
ATOM 649 N N . SER A 1 82 ? -14.090 2.138 -1.617 1.00 58.16 82 SER A N 1
ATOM 650 C CA . SER A 1 82 ? -14.292 1.547 -2.936 1.00 58.16 82 SER A CA 1
ATOM 651 C C . SER A 1 82 ? -13.703 0.134 -2.989 1.00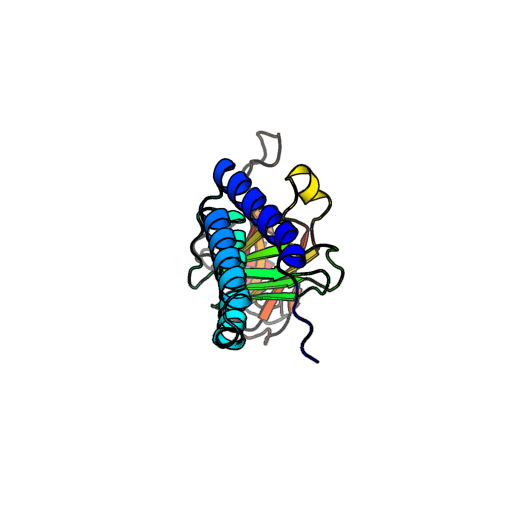 58.16 82 SER A C 1
ATOM 653 O O . SER A 1 82 ? -12.867 -0.235 -2.165 1.00 58.16 82 SER A O 1
ATOM 655 N N . ALA A 1 83 ? -14.061 -0.640 -4.017 1.00 63.50 83 ALA A N 1
ATOM 656 C CA . ALA A 1 83 ? -13.528 -1.986 -4.269 1.00 63.50 83 ALA A CA 1
ATOM 657 C C . ALA A 1 83 ? -11.987 -2.066 -4.410 1.00 63.50 83 ALA A C 1
ATOM 659 O O . ALA A 1 83 ? -11.438 -3.155 -4.550 1.00 63.50 83 ALA A O 1
ATOM 660 N N . ARG A 1 84 ? -11.280 -0.929 -4.385 1.00 79.88 84 ARG A N 1
ATOM 661 C CA . ARG A 1 84 ? -9.820 -0.819 -4.498 1.00 79.88 84 ARG A CA 1
ATOM 662 C C . ARG A 1 84 ? -9.129 -0.400 -3.201 1.00 79.88 84 ARG A C 1
ATOM 664 O O . ARG A 1 84 ? -7.906 -0.335 -3.174 1.00 79.88 84 ARG A O 1
ATOM 671 N N . SER A 1 85 ? -9.874 -0.104 -2.136 1.00 84.56 85 SER A N 1
ATOM 672 C CA . SER A 1 85 ? -9.312 0.365 -0.867 1.00 84.56 85 SER A CA 1
ATOM 673 C C . SER A 1 85 ? -9.557 -0.629 0.261 1.00 84.56 85 SER A C 1
ATOM 675 O O . SER A 1 85 ? -10.604 -1.270 0.330 1.00 84.56 85 SER A O 1
ATOM 677 N N . ALA A 1 86 ? -8.588 -0.743 1.162 1.00 85.94 86 ALA A N 1
ATOM 678 C CA . ALA A 1 86 ? -8.712 -1.487 2.402 1.00 85.94 86 ALA A CA 1
ATOM 679 C C . ALA A 1 86 ? -8.206 -0.643 3.568 1.00 85.94 86 ALA A C 1
ATOM 681 O O . ALA A 1 86 ? -7.183 0.035 3.459 1.00 85.94 86 ALA A O 1
ATOM 682 N N . VAL A 1 87 ? -8.920 -0.720 4.689 1.00 82.56 87 VAL A N 1
ATOM 683 C CA . VAL A 1 87 ? -8.588 -0.015 5.928 1.00 82.56 87 VAL A CA 1
ATOM 684 C C . VAL A 1 87 ? -8.509 -1.019 7.065 1.00 82.56 87 VAL A C 1
ATOM 686 O O . VAL A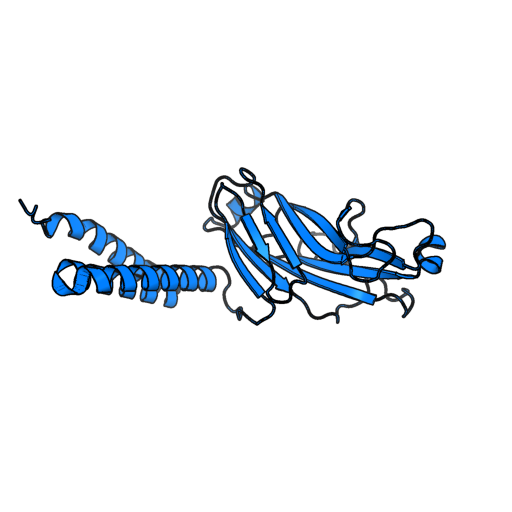 1 87 ? -9.347 -1.919 7.160 1.00 82.56 87 VAL A O 1
ATOM 689 N N . LYS A 1 88 ? -7.516 -0.873 7.941 1.00 82.94 88 LYS A N 1
ATOM 690 C CA . LYS A 1 88 ? -7.370 -1.725 9.119 1.00 82.94 88 LYS A CA 1
ATOM 691 C C . LYS A 1 88 ? -6.731 -0.973 10.277 1.00 82.94 88 LYS A C 1
ATOM 693 O O . LYS A 1 88 ? -5.753 -0.258 10.092 1.00 82.94 88 LYS A O 1
ATOM 698 N N . LEU A 1 89 ? -7.258 -1.204 11.476 1.00 80.19 89 LEU A N 1
ATOM 699 C CA . LEU A 1 89 ? -6.589 -0.835 12.717 1.00 80.19 89 LEU A CA 1
ATOM 700 C C . LEU A 1 89 ? -5.549 -1.907 13.057 1.00 80.19 89 LEU A C 1
ATOM 702 O O . LEU A 1 89 ? -5.881 -3.093 13.113 1.00 80.19 89 LEU A O 1
ATOM 706 N N . VAL A 1 90 ? -4.308 -1.489 13.260 1.00 80.38 90 VAL A N 1
ATOM 707 C CA . VAL A 1 90 ? -3.175 -2.353 13.593 1.00 80.38 90 VAL A CA 1
ATOM 708 C C . VAL A 1 90 ? -2.642 -1.939 14.958 1.00 80.38 90 VAL A C 1
ATOM 710 O O . VAL A 1 90 ? -2.357 -0.762 15.165 1.00 80.38 90 VAL A O 1
ATOM 713 N N . GLY A 1 91 ? -2.570 -2.879 15.899 1.00 79.12 91 GLY A N 1
ATOM 714 C CA . GLY A 1 91 ? -2.004 -2.650 17.224 1.00 79.12 91 GLY A CA 1
ATOM 715 C C . GLY A 1 91 ? -0.502 -2.961 17.298 1.00 79.12 91 GLY A C 1
ATOM 716 O O . GLY A 1 91 ? 0.126 -3.260 16.278 1.00 79.12 91 GLY A O 1
ATOM 717 N N . PRO A 1 92 ? 0.085 -2.918 18.507 1.00 79.38 92 PRO A N 1
ATOM 718 C CA . PRO A 1 92 ? 1.503 -3.213 18.735 1.00 79.38 92 PRO A CA 1
ATOM 719 C C . PRO A 1 92 ? 1.931 -4.631 18.346 1.00 79.38 92 PRO A C 1
ATOM 721 O O . PRO A 1 92 ? 3.107 -4.886 18.099 1.00 79.38 92 PRO A O 1
ATOM 724 N N . GLU A 1 93 ? 0.987 -5.563 18.263 1.00 82.31 93 GLU A N 1
ATOM 725 C CA . GLU A 1 93 ? 1.190 -6.916 17.748 1.00 82.31 93 GLU A CA 1
ATOM 726 C C . GLU A 1 93 ? 1.515 -6.962 16.245 1.00 82.31 93 GLU A C 1
ATOM 728 O O . GLU A 1 93 ? 1.891 -8.013 15.727 1.00 82.31 93 GLU A O 1
ATOM 733 N N . GLY A 1 94 ? 1.394 -5.831 15.547 1.00 84.38 94 GLY A N 1
ATOM 734 C CA . GLY A 1 94 ? 1.579 -5.741 14.110 1.00 84.38 94 GLY A CA 1
ATOM 735 C C . GLY A 1 94 ? 0.390 -6.310 13.341 1.00 84.38 94 GLY A C 1
ATOM 736 O O . GLY A 1 94 ? -0.702 -6.550 13.862 1.00 84.38 94 GLY A O 1
ATOM 737 N N . GLY A 1 95 ? 0.570 -6.499 12.040 1.00 87.44 95 GLY A N 1
ATOM 738 C CA . GLY A 1 95 ? -0.486 -7.029 11.193 1.00 87.44 95 GLY A CA 1
ATOM 739 C C . GLY A 1 95 ? -0.301 -6.705 9.725 1.00 87.44 95 GLY A C 1
ATOM 740 O O . GLY A 1 95 ? 0.687 -6.120 9.309 1.00 87.44 95 GLY A O 1
ATOM 741 N N . GLN A 1 96 ? -1.286 -7.095 8.923 1.00 90.12 96 GLN A N 1
ATOM 742 C CA . GLN A 1 96 ? -1.281 -6.832 7.487 1.00 90.12 96 GLN A CA 1
ATOM 743 C C . GLN A 1 96 ? -2.603 -6.246 7.001 1.00 90.12 96 GLN A C 1
ATOM 745 O O . GLN A 1 96 ? -3.672 -6.609 7.515 1.00 90.12 96 GLN A O 1
ATOM 750 N N . VAL A 1 97 ? -2.511 -5.397 5.980 1.00 89.25 97 VAL A N 1
ATOM 751 C CA . VAL A 1 97 ? -3.622 -4.824 5.210 1.00 89.25 97 VAL A CA 1
ATOM 752 C C . VAL A 1 97 ? -3.385 -5.137 3.739 1.00 89.25 97 VAL A C 1
ATOM 754 O O . VAL A 1 97 ? -2.258 -5.045 3.265 1.00 89.25 97 VAL A O 1
ATOM 757 N N . ARG A 1 98 ? -4.423 -5.530 3.004 1.00 89.88 98 ARG A N 1
ATOM 758 C CA . ARG A 1 98 ? -4.312 -5.854 1.578 1.00 89.88 98 ARG A CA 1
ATOM 759 C C . ARG A 1 98 ? -5.494 -5.279 0.824 1.00 89.88 98 ARG A C 1
ATOM 761 O O . ARG A 1 98 ? -6.616 -5.366 1.320 1.00 89.88 98 ARG A O 1
ATOM 768 N N . THR A 1 99 ? -5.246 -4.727 -0.357 1.00 89.81 99 THR A N 1
ATOM 769 C CA . THR A 1 99 ? -6.318 -4.260 -1.237 1.00 89.81 99 THR A CA 1
ATOM 770 C C . THR A 1 99 ? -7.170 -5.444 -1.718 1.00 89.81 99 THR A C 1
ATOM 772 O O . THR A 1 99 ? -6.640 -6.551 -1.882 1.00 89.81 99 THR A O 1
ATOM 775 N N . PRO A 1 100 ? -8.486 -5.263 -1.949 1.00 85.88 100 PRO A N 1
ATOM 776 C CA . PRO A 1 100 ? -9.362 -6.366 -2.363 1.00 85.88 100 PRO A CA 1
ATOM 777 C C . PRO A 1 100 ? -8.984 -6.973 -3.723 1.00 85.88 100 PRO A C 1
ATOM 779 O O . PRO A 1 100 ? -9.129 -8.174 -3.928 1.00 85.88 100 PRO A O 1
ATOM 782 N N . ASP A 1 101 ? -8.445 -6.153 -4.627 1.00 85.69 101 ASP A N 1
ATOM 783 C CA . ASP A 1 101 ? -7.919 -6.558 -5.938 1.00 85.69 101 ASP A CA 1
ATOM 784 C C . ASP A 1 101 ? -6.532 -7.219 -5.870 1.00 85.69 101 ASP A C 1
ATOM 786 O O . ASP A 1 101 ? -5.982 -7.631 -6.892 1.00 85.69 101 ASP A O 1
ATOM 790 N N . LEU A 1 102 ? -5.970 -7.354 -4.664 1.00 86.25 102 LEU A N 1
ATOM 791 C CA . LEU A 1 102 ? -4.712 -8.034 -4.394 1.00 86.25 102 LEU A CA 1
ATOM 792 C C . LEU A 1 102 ? -3.481 -7.388 -5.051 1.00 86.25 102 LEU A C 1
ATOM 794 O O . LEU A 1 102 ? -2.451 -8.060 -5.142 1.00 86.25 102 LEU A O 1
ATOM 798 N N . VAL A 1 103 ? -3.576 -6.126 -5.477 1.00 88.69 103 VAL A N 1
ATOM 799 C CA . VAL A 1 103 ? -2.476 -5.361 -6.087 1.00 88.69 103 VAL A CA 1
ATOM 800 C C . VAL A 1 103 ? -1.466 -4.897 -5.043 1.00 88.69 103 VAL A C 1
ATOM 802 O O . VAL A 1 103 ? -0.269 -4.941 -5.311 1.00 88.69 103 VAL A O 1
ATOM 805 N N . ALA A 1 104 ? -1.915 -4.501 -3.850 1.00 90.25 104 ALA A N 1
ATOM 806 C CA . ALA A 1 104 ? -1.036 -3.983 -2.808 1.00 90.25 104 ALA A CA 1
ATOM 807 C C . ALA A 1 104 ? -1.268 -4.663 -1.457 1.00 90.25 104 ALA A C 1
ATOM 809 O O . ALA A 1 104 ? -2.397 -4.990 -1.072 1.00 90.25 104 ALA A O 1
ATOM 810 N N . ARG A 1 105 ? -0.178 -4.862 -0.719 1.00 91.50 105 ARG A N 1
ATOM 811 C CA . ARG A 1 105 ? -0.167 -5.352 0.660 1.00 91.50 105 ARG A CA 1
ATOM 812 C C . ARG A 1 105 ? 0.751 -4.471 1.493 1.00 91.50 105 ARG A C 1
ATOM 814 O O . ARG A 1 105 ? 1.845 -4.159 1.057 1.00 91.50 105 ARG A O 1
ATOM 821 N N . VAL A 1 106 ? 0.329 -4.137 2.703 1.00 89.94 106 VAL A N 1
ATOM 822 C CA . VAL A 1 106 ? 1.165 -3.494 3.717 1.00 89.94 106 VAL A CA 1
ATOM 823 C C . VAL A 1 106 ? 1.283 -4.432 4.907 1.00 89.94 106 VAL A C 1
ATOM 825 O O . VAL A 1 106 ? 0.274 -4.983 5.359 1.00 89.94 106 VAL A O 1
ATOM 828 N N . VAL A 1 107 ? 2.500 -4.623 5.405 1.00 89.88 107 VAL A N 1
ATOM 829 C CA . VAL A 1 107 ? 2.802 -5.402 6.607 1.00 89.88 107 VAL A CA 1
ATOM 830 C C . VAL A 1 107 ? 3.452 -4.501 7.642 1.00 89.88 107 VAL A C 1
ATOM 832 O O . VAL A 1 107 ? 4.373 -3.751 7.346 1.00 89.88 107 VAL A O 1
ATOM 835 N N . VAL A 1 108 ? 2.973 -4.607 8.871 1.00 87.81 108 VAL A N 1
ATOM 836 C CA . VAL A 1 108 ? 3.557 -3.991 10.055 1.00 87.81 108 VAL A CA 1
ATOM 837 C C . VAL A 1 108 ? 4.108 -5.109 10.919 1.00 87.81 108 VAL A C 1
ATOM 839 O O . VAL A 1 108 ? 3.373 -6.040 11.268 1.00 87.81 108 VAL A O 1
ATOM 842 N N . GLY A 1 109 ? 5.394 -5.029 11.246 1.00 84.69 109 GLY A N 1
ATOM 843 C CA . GLY A 1 109 ? 6.026 -5.968 12.160 1.00 84.69 109 GLY A CA 1
ATOM 844 C C . GLY A 1 109 ? 5.495 -5.814 13.592 1.00 84.69 109 GLY A C 1
ATOM 845 O O . GLY A 1 109 ? 5.045 -4.732 13.981 1.00 84.69 109 GLY A O 1
ATOM 846 N N . PRO A 1 110 ? 5.534 -6.880 14.406 1.00 83.81 110 PRO A N 1
ATOM 847 C CA . PRO A 1 110 ? 5.260 -6.760 15.832 1.00 83.81 110 PRO A CA 1
ATOM 848 C C . PRO A 1 110 ? 6.290 -5.827 16.481 1.00 83.81 110 PRO A C 1
ATOM 850 O O . PRO A 1 110 ? 7.484 -5.914 16.200 1.00 83.81 110 PRO A O 1
ATOM 853 N N . GLY A 1 111 ? 5.834 -4.926 17.347 1.00 77.25 111 GLY A N 1
ATOM 854 C CA . GLY A 1 111 ? 6.691 -3.954 18.027 1.00 77.25 111 GLY A CA 1
ATOM 855 C C . GLY A 1 111 ? 7.168 -2.789 17.155 1.00 77.25 111 GLY A C 1
ATOM 856 O O . GLY A 1 111 ? 7.819 -1.893 17.684 1.00 77.25 111 GLY A O 1
ATOM 857 N N . SER A 1 112 ? 6.805 -2.738 15.864 1.00 76.38 112 SER A N 1
ATOM 858 C CA . SER A 1 112 ? 7.108 -1.590 14.994 1.00 76.38 112 SER A CA 1
ATOM 859 C C . SER A 1 112 ? 6.475 -0.292 15.498 1.00 76.38 112 SER A C 1
ATOM 861 O O . SER A 1 112 ? 6.927 0.790 15.128 1.00 76.38 112 SER A O 1
ATOM 863 N N . PHE A 1 113 ? 5.420 -0.387 16.317 1.00 74.19 113 PHE A N 1
ATOM 864 C CA . PHE A 1 113 ? 4.726 0.776 16.843 1.00 74.19 113 PHE A CA 1
ATOM 865 C C . PHE A 1 113 ? 4.037 0.492 18.197 1.00 74.19 113 PHE A C 1
ATOM 867 O O . PHE A 1 113 ? 3.374 -0.535 18.326 1.00 74.19 113 PHE A O 1
ATOM 874 N N . PRO A 1 114 ? 4.171 1.358 19.226 1.00 69.00 114 PRO A N 1
ATOM 875 C CA . PRO A 1 114 ? 3.687 1.066 20.582 1.00 69.00 114 PRO A CA 1
ATOM 876 C C . PRO A 1 114 ? 2.191 1.339 20.798 1.00 69.00 114 PRO A C 1
ATOM 878 O O . PRO A 1 114 ? 1.659 1.020 21.861 1.00 69.00 114 PRO A O 1
ATOM 881 N N . VAL A 1 115 ? 1.499 1.938 19.826 1.00 69.75 115 VAL A N 1
ATOM 882 C CA . VAL A 1 115 ? 0.094 2.360 19.945 1.00 69.75 115 VAL A CA 1
ATOM 883 C C . VAL A 1 115 ? -0.707 1.969 18.699 1.00 69.75 115 VAL A C 1
ATOM 885 O O . VAL A 1 115 ? -0.119 1.747 17.646 1.00 69.75 115 VAL A O 1
ATOM 888 N N . PRO A 1 116 ? -2.043 1.843 18.775 1.00 71.88 116 PRO A N 1
ATOM 889 C CA . PRO A 1 116 ? -2.838 1.470 17.610 1.00 71.88 116 PRO A CA 1
ATOM 890 C C . PRO A 1 116 ? -2.787 2.521 16.496 1.00 71.88 116 PRO A C 1
ATOM 892 O O . PRO A 1 116 ? -2.950 3.717 16.745 1.00 71.88 116 PRO A O 1
ATOM 895 N N . LEU A 1 117 ? -2.633 2.054 15.259 1.00 74.38 117 LEU A N 1
ATOM 896 C CA . LEU A 1 117 ? -2.558 2.873 14.058 1.00 74.38 117 LEU A CA 1
ATOM 897 C C . LEU A 1 117 ? -3.617 2.446 13.048 1.00 74.38 117 LEU A C 1
ATOM 899 O O . LEU A 1 117 ? -3.809 1.255 12.793 1.00 74.38 117 LEU A O 1
ATOM 903 N N . LEU A 1 118 ? -4.294 3.420 12.444 1.00 79.31 118 LEU A N 1
ATOM 904 C CA . LEU A 1 118 ? -5.218 3.152 11.360 1.00 79.31 118 LEU A CA 1
ATOM 905 C C . LEU A 1 118 ? -4.490 3.267 10.025 1.00 79.31 118 LEU A C 1
ATOM 907 O O . LEU A 1 118 ? -4.022 4.338 9.646 1.00 79.31 118 LEU A O 1
ATOM 911 N N . LEU A 1 119 ? -4.419 2.150 9.313 1.00 81.81 119 LEU A N 1
ATOM 912 C CA . LEU A 1 119 ? -3.763 2.050 8.023 1.00 81.81 119 LEU A CA 1
ATOM 913 C C . LEU A 1 119 ? -4.775 1.943 6.909 1.00 81.81 119 LEU A C 1
ATOM 915 O O . LEU A 1 119 ? -5.759 1.205 7.019 1.00 81.81 119 LEU A O 1
ATOM 919 N N . ARG A 1 120 ? -4.474 2.611 5.805 1.00 84.69 120 ARG A N 1
ATOM 920 C CA . ARG A 1 120 ? -5.242 2.520 4.583 1.00 84.69 120 ARG A CA 1
ATOM 921 C C . ARG A 1 120 ? -4.321 2.314 3.394 1.00 84.69 120 ARG A C 1
ATOM 923 O O . ARG A 1 120 ? -3.294 2.965 3.247 1.00 84.69 120 ARG A O 1
ATOM 930 N N . VAL A 1 121 ? -4.714 1.382 2.540 1.00 88.12 121 VAL A N 1
ATOM 931 C CA . VAL A 1 121 ? -4.055 1.123 1.263 1.00 88.12 121 VAL A CA 1
ATOM 932 C C . VAL A 1 121 ? -5.105 1.163 0.166 1.00 88.12 121 VAL A C 1
ATOM 934 O O . VAL A 1 121 ? -6.198 0.613 0.317 1.00 88.12 121 VAL A O 1
ATOM 937 N N . THR A 1 122 ? -4.798 1.849 -0.928 1.00 87.94 122 THR A N 1
ATOM 938 C CA . THR A 1 122 ? -5.725 2.051 -2.041 1.00 87.94 122 THR A CA 1
ATOM 939 C C . THR A 1 122 ? -5.019 1.787 -3.357 1.00 87.94 122 THR A C 1
ATOM 941 O O . THR A 1 122 ? -4.059 2.481 -3.668 1.00 87.94 122 THR A O 1
ATOM 944 N N . SER A 1 123 ? -5.503 0.835 -4.152 1.00 89.75 123 SER A N 1
ATOM 945 C CA . SER A 1 123 ? -4.997 0.622 -5.509 1.00 89.75 123 SER A CA 1
ATOM 946 C C . SER A 1 123 ? -5.368 1.802 -6.399 1.00 89.75 123 SER A C 1
ATOM 948 O O . SER A 1 123 ? -6.533 2.211 -6.470 1.00 89.75 123 SER A O 1
ATOM 950 N N . LEU A 1 124 ? -4.375 2.340 -7.096 1.00 87.50 124 LEU A N 1
ATOM 951 C CA . LEU A 1 124 ? -4.534 3.470 -8.000 1.00 87.50 124 LEU A CA 1
ATOM 952 C C . LEU A 1 124 ? -4.742 2.981 -9.441 1.00 87.50 124 LEU A C 1
ATOM 954 O O . LEU A 1 124 ? -4.318 1.879 -9.799 1.00 87.50 124 LEU A O 1
ATOM 958 N N . PRO A 1 125 ? -5.427 3.767 -10.288 1.00 85.69 125 PRO A N 1
ATOM 959 C CA . PRO A 1 125 ? -5.481 3.485 -11.716 1.00 85.69 125 PRO A CA 1
ATOM 960 C C . PRO A 1 125 ? -4.076 3.543 -12.336 1.00 85.69 125 PRO A C 1
ATOM 962 O O . PRO A 1 125 ? -3.237 4.347 -11.934 1.00 85.69 125 PRO A O 1
ATOM 965 N N . LEU A 1 126 ? -3.835 2.713 -13.354 1.00 86.94 126 LEU A N 1
ATOM 966 C CA . LEU A 1 126 ? -2.561 2.650 -14.080 1.00 86.94 126 LEU A CA 1
ATOM 967 C C . LEU A 1 126 ? -2.473 3.755 -15.150 1.00 86.94 126 LEU A C 1
ATOM 969 O O . LEU A 1 126 ? -2.236 3.483 -16.322 1.00 86.94 126 LEU A O 1
ATOM 973 N N . THR A 1 127 ? -2.745 4.997 -14.750 1.00 79.19 127 THR A N 1
ATOM 974 C CA . THR A 1 127 ? -2.841 6.173 -15.635 1.00 79.19 127 THR A CA 1
ATOM 975 C C . THR A 1 127 ? -1.955 7.333 -15.180 1.00 79.19 127 THR A C 1
ATOM 977 O O . THR A 1 127 ? -2.157 8.460 -15.623 1.00 79.19 127 THR A O 1
ATOM 980 N N . ALA A 1 128 ? -1.025 7.097 -14.253 1.00 70.44 128 ALA A N 1
ATOM 981 C CA . ALA A 1 128 ? -0.099 8.133 -13.806 1.00 70.44 128 ALA A CA 1
ATOM 982 C C . ALA A 1 128 ? 0.893 8.505 -14.924 1.00 70.44 128 ALA A C 1
ATOM 984 O O . ALA A 1 128 ? 1.204 7.645 -15.757 1.00 70.44 128 ALA A O 1
ATOM 985 N N . PRO A 1 129 ? 1.385 9.759 -14.956 1.00 67.06 129 PRO A N 1
ATOM 986 C CA . PRO A 1 129 ? 2.430 10.150 -15.892 1.00 67.06 129 PRO A CA 1
ATOM 987 C C . PRO A 1 129 ? 3.689 9.306 -15.671 1.00 67.06 129 PRO A C 1
ATOM 989 O O . PRO A 1 129 ? 3.962 8.860 -14.556 1.00 67.06 129 PRO A O 1
ATOM 992 N N . LEU A 1 130 ? 4.441 9.074 -16.747 1.00 69.56 130 LEU A N 1
ATOM 993 C CA . LEU A 1 130 ? 5.744 8.422 -16.658 1.00 69.56 130 LEU A CA 1
ATOM 994 C C . LEU A 1 130 ? 6.722 9.301 -15.859 1.00 69.56 130 LEU A C 1
ATOM 996 O O . LEU A 1 130 ? 6.586 10.529 -15.893 1.00 69.56 130 LEU A O 1
ATOM 1000 N N . PRO A 1 131 ? 7.701 8.694 -15.161 1.00 66.88 131 PRO A N 1
ATOM 1001 C CA . PRO A 1 131 ? 8.646 9.443 -14.347 1.00 66.88 131 PRO A CA 1
ATOM 1002 C C . PRO A 1 131 ? 9.506 10.411 -15.159 1.00 66.88 131 PRO A C 1
ATOM 1004 O O . PRO A 1 131 ? 9.885 11.467 -14.658 1.00 66.88 131 PRO A O 1
ATOM 1007 N N . ASP A 1 132 ? 9.728 10.087 -16.431 1.00 68.81 132 ASP A N 1
ATOM 1008 C CA . ASP A 1 132 ? 10.383 10.946 -17.404 1.00 68.81 132 ASP A CA 1
ATOM 1009 C C . ASP A 1 132 ? 9.624 10.861 -18.751 1.00 68.81 132 ASP A C 1
ATOM 1011 O O . ASP A 1 132 ? 9.343 9.760 -19.238 1.00 68.81 132 ASP A O 1
ATOM 1015 N N . PRO A 1 133 ? 9.233 11.998 -19.360 1.00 66.62 133 PRO A N 1
ATOM 1016 C CA . PRO A 1 133 ? 8.546 12.022 -20.653 1.00 66.62 133 PRO A CA 1
ATOM 1017 C C . PRO A 1 133 ? 9.403 11.519 -21.826 1.00 66.62 133 PRO A C 1
ATOM 1019 O O . PRO A 1 133 ? 8.859 11.265 -22.899 1.00 66.62 133 PRO A O 1
ATOM 1022 N N . THR A 1 134 ? 10.720 11.384 -21.653 1.00 71.56 134 THR A N 1
ATOM 1023 C CA . THR A 1 134 ? 11.640 10.803 -22.642 1.00 71.56 134 THR A CA 1
ATOM 1024 C C . THR A 1 134 ? 11.697 9.276 -22.586 1.00 71.56 134 THR A C 1
ATOM 1026 O O . THR A 1 134 ? 12.309 8.652 -23.457 1.00 71.56 134 THR A O 1
ATOM 1029 N N . LEU A 1 135 ? 11.029 8.660 -21.601 1.00 72.75 135 LEU A N 1
ATOM 1030 C CA . LEU A 1 135 ? 10.942 7.210 -21.499 1.00 72.75 135 LEU A CA 1
ATOM 1031 C C . LEU A 1 135 ? 10.230 6.610 -22.712 1.00 72.75 135 LEU A C 1
ATOM 1033 O O . LEU A 1 135 ? 9.250 7.170 -23.215 1.00 72.75 135 LEU A O 1
ATOM 1037 N N . PRO A 1 136 ? 10.694 5.443 -23.180 1.00 74.56 136 PRO A N 1
ATOM 1038 C CA . PRO A 1 136 ? 10.133 4.826 -24.364 1.00 74.56 136 PRO A CA 1
ATOM 1039 C C . PRO A 1 136 ? 8.700 4.325 -24.085 1.00 74.56 136 PRO A C 1
ATOM 1041 O O . PRO A 1 136 ? 8.375 3.956 -22.951 1.00 74.56 136 PRO A O 1
ATOM 1044 N N . PRO A 1 137 ? 7.818 4.288 -25.101 1.00 79.19 137 PRO A N 1
ATOM 1045 C CA . PRO A 1 137 ? 6.401 3.935 -24.935 1.00 79.19 137 PRO A CA 1
ATOM 1046 C C . PRO A 1 137 ? 6.175 2.497 -24.437 1.00 79.19 137 PRO A C 1
ATOM 1048 O O . PRO A 1 137 ? 5.076 2.134 -24.012 1.00 79.19 137 PRO A O 1
ATOM 1051 N N . GLU A 1 138 ? 7.200 1.651 -24.496 1.00 80.81 138 GLU A N 1
ATOM 1052 C CA . GLU A 1 138 ? 7.202 0.300 -23.957 1.00 80.81 138 GLU A CA 1
ATOM 1053 C C . GLU A 1 138 ? 7.289 0.258 -22.424 1.00 80.81 138 GLU A C 1
ATOM 1055 O O . GLU A 1 138 ? 6.982 -0.793 -21.848 1.00 80.81 138 GLU A O 1
ATOM 1060 N N . VAL A 1 139 ? 7.664 1.363 -21.760 1.00 83.25 139 VAL A N 1
ATOM 1061 C CA . VAL A 1 139 ? 7.603 1.480 -20.297 1.00 83.25 139 VAL A CA 1
ATOM 1062 C C . VAL A 1 139 ? 6.147 1.480 -19.858 1.00 83.25 139 VAL A C 1
ATOM 1064 O O . VAL A 1 139 ? 5.323 2.261 -20.333 1.00 83.25 139 VAL A O 1
ATOM 1067 N N . LYS A 1 140 ? 5.808 0.579 -18.936 1.00 85.56 140 LYS A N 1
ATOM 1068 C CA . LYS A 1 140 ? 4.428 0.399 -18.473 1.00 85.56 140 LYS A CA 1
ATOM 1069 C C . LYS A 1 140 ? 4.332 0.516 -16.968 1.00 85.56 140 LYS A C 1
ATOM 1071 O O . LYS A 1 140 ? 5.062 -0.153 -16.245 1.00 85.56 140 LYS A O 1
ATOM 1076 N N . LEU A 1 141 ? 3.348 1.280 -16.508 1.00 87.75 141 LEU A N 1
ATOM 1077 C CA . LEU A 1 141 ? 2.882 1.222 -15.129 1.00 87.75 141 LEU A CA 1
ATOM 1078 C C . LEU A 1 141 ? 2.092 -0.080 -14.925 1.00 87.75 141 LEU A C 1
ATOM 1080 O O . LEU A 1 141 ? 1.075 -0.300 -15.583 1.00 87.75 141 LEU A O 1
ATOM 1084 N N . ILE A 1 142 ? 2.570 -0.959 -14.043 1.00 88.44 142 ILE A N 1
ATOM 1085 C CA . ILE A 1 142 ? 2.026 -2.321 -13.863 1.00 88.44 142 ILE A CA 1
ATOM 1086 C C . ILE A 1 142 ? 1.331 -2.544 -12.516 1.00 88.44 142 ILE A C 1
ATOM 1088 O O . ILE A 1 142 ? 0.521 -3.466 -12.386 1.00 88.44 142 ILE A O 1
ATOM 1092 N N . ALA A 1 143 ? 1.621 -1.703 -11.528 1.00 89.75 143 ALA A N 1
ATOM 1093 C CA . ALA A 1 143 ? 0.898 -1.625 -10.267 1.00 89.75 143 ALA A CA 1
ATOM 1094 C C . ALA A 1 143 ? 1.059 -0.222 -9.684 1.00 89.75 143 ALA A C 1
ATOM 1096 O O . ALA A 1 143 ? 2.088 0.418 -9.874 1.00 89.75 143 ALA A O 1
ATOM 1097 N N . ALA A 1 144 ? 0.049 0.253 -8.965 1.00 90.12 144 ALA A N 1
ATOM 1098 C CA . ALA A 1 144 ? 0.133 1.510 -8.246 1.00 90.12 144 ALA A CA 1
ATOM 1099 C C . ALA A 1 144 ? -0.760 1.460 -7.010 1.00 90.12 144 ALA A C 1
ATOM 1101 O O . ALA A 1 144 ? -1.869 0.918 -7.064 1.00 90.12 144 ALA A O 1
ATOM 1102 N N . ALA A 1 145 ? -0.300 2.031 -5.903 1.00 89.50 145 ALA A N 1
ATOM 1103 C CA . ALA A 1 145 ? -1.099 2.145 -4.694 1.00 89.50 145 ALA A CA 1
ATOM 1104 C C . ALA A 1 145 ? -0.742 3.387 -3.884 1.00 89.50 145 ALA A C 1
ATOM 1106 O O . ALA A 1 145 ? 0.410 3.799 -3.831 1.00 89.50 145 ALA A O 1
ATOM 1107 N N . ARG A 1 146 ? -1.737 3.951 -3.205 1.00 87.50 146 ARG A N 1
ATOM 1108 C CA . ARG A 1 146 ? -1.551 4.967 -2.174 1.00 87.50 146 ARG A CA 1
ATOM 1109 C C . ARG A 1 146 ? -1.597 4.306 -0.809 1.00 87.50 146 ARG A C 1
ATOM 1111 O O . ARG A 1 146 ? -2.516 3.529 -0.535 1.00 87.50 146 ARG A O 1
ATOM 1118 N N . PHE A 1 147 ? -0.629 4.632 0.028 1.00 86.00 147 PHE A N 1
ATOM 1119 C CA . PHE A 1 147 ? -0.609 4.260 1.430 1.00 86.00 147 PHE A CA 1
ATOM 1120 C C . PHE A 1 147 ? -0.836 5.502 2.287 1.00 86.00 147 PHE A C 1
ATOM 1122 O O . PHE A 1 147 ? -0.148 6.503 2.122 1.00 86.00 147 PHE A O 1
ATOM 1129 N N . GLU A 1 148 ? -1.812 5.432 3.182 1.00 82.12 148 GLU A N 1
ATOM 1130 C CA . GLU A 1 148 ? -2.203 6.506 4.091 1.00 82.12 148 GLU A CA 1
ATOM 1131 C C . GLU A 1 148 ? -2.223 5.955 5.519 1.00 82.12 148 GLU A C 1
ATOM 1133 O O . GLU A 1 148 ? -2.658 4.821 5.760 1.00 82.12 148 GLU A O 1
ATOM 1138 N N . GLN A 1 149 ? -1.803 6.776 6.479 1.00 78.81 149 GLN A N 1
ATOM 1139 C CA . GLN A 1 149 ? -1.882 6.435 7.893 1.00 78.81 149 GLN A CA 1
ATOM 1140 C C . GLN A 1 149 ? -2.624 7.528 8.658 1.00 78.81 149 GLN A C 1
ATOM 1142 O O . GLN A 1 149 ? -2.491 8.716 8.376 1.00 78.81 149 GLN A O 1
ATOM 1147 N N . SER A 1 150 ? -3.407 7.132 9.654 1.00 74.38 150 SER A N 1
ATOM 1148 C CA . SER A 1 150 ? -3.963 8.061 10.627 1.00 74.38 150 SER A CA 1
ATOM 1149 C C . SER A 1 150 ? -3.760 7.508 12.020 1.00 74.38 150 SER A C 1
ATOM 1151 O O . SER A 1 150 ? -4.084 6.358 12.317 1.00 74.38 150 SER A O 1
ATOM 1153 N N . HIS A 1 151 ? -3.303 8.378 12.904 1.00 68.19 151 HIS A N 1
ATOM 1154 C CA . HIS A 1 151 ? -3.225 8.106 14.326 1.00 68.19 151 HIS A CA 1
ATOM 1155 C C . HIS A 1 151 ? -4.210 8.992 15.101 1.00 68.19 151 HIS A C 1
ATOM 1157 O O . HIS A 1 151 ? -4.682 9.999 14.563 1.00 68.19 151 HIS A O 1
ATOM 1163 N N . PRO A 1 152 ? -4.513 8.656 16.362 1.00 58.06 152 PRO A N 1
ATOM 1164 C CA . PRO A 1 152 ? -5.364 9.488 17.209 1.00 58.06 152 PRO A CA 1
ATOM 1165 C C . PRO A 1 152 ? -4.651 10.716 17.805 1.00 58.06 152 PRO A C 1
ATOM 1167 O O . PRO A 1 152 ? -5.311 11.525 18.450 1.00 58.06 152 PRO A O 1
ATOM 1170 N N . PHE A 1 153 ? -3.332 10.855 17.635 1.00 59.62 153 PHE A N 1
ATOM 1171 C CA . PHE A 1 153 ? -2.554 11.954 18.217 1.00 59.62 153 PHE A CA 1
ATOM 1172 C C . PHE A 1 153 ? -2.641 13.254 17.388 1.00 59.62 153 PHE A C 1
ATOM 1174 O O . PHE A 1 153 ? -3.107 13.224 16.245 1.00 59.62 153 PHE A O 1
ATOM 1181 N N . PRO A 1 154 ? -2.221 14.405 17.940 1.00 57.69 154 PRO A N 1
ATOM 1182 C CA . PRO A 1 154 ? -2.048 15.647 17.181 1.00 57.69 154 PRO A CA 1
ATOM 1183 C C . PRO A 1 154 ? -0.917 15.547 16.140 1.00 57.69 154 PRO A C 1
ATOM 1185 O O . PRO A 1 154 ? -0.023 14.713 16.275 1.00 57.69 154 PRO A O 1
ATOM 1188 N N . GLU A 1 155 ? -0.942 16.390 15.101 1.00 61.00 155 GLU A N 1
ATOM 1189 C CA . GLU A 1 155 ? 0.020 16.349 13.979 1.00 61.00 155 GLU A CA 1
ATOM 1190 C C . GLU A 1 155 ? 1.492 16.462 14.399 1.00 61.00 155 GLU A C 1
ATOM 1192 O O . GLU A 1 155 ? 2.349 15.739 13.898 1.00 61.00 155 GLU A O 1
ATOM 1197 N N . GLU A 1 156 ? 1.778 17.286 15.398 1.00 62.09 156 GLU A N 1
ATOM 1198 C CA . GLU A 1 156 ? 3.118 17.456 15.972 1.00 62.09 156 GLU A CA 1
ATOM 1199 C C . GLU A 1 156 ? 3.715 16.158 16.554 1.00 62.09 156 GLU A C 1
ATOM 1201 O O . GLU A 1 156 ? 4.934 16.005 16.611 1.00 62.09 156 GLU A O 1
ATOM 1206 N N . TRP A 1 157 ? 2.871 15.185 16.920 1.00 60.66 157 TRP A N 1
ATOM 1207 C CA . TRP A 1 157 ? 3.299 13.887 17.437 1.00 60.66 157 TRP A CA 1
ATOM 1208 C C . TRP A 1 157 ? 3.427 12.809 16.348 1.00 60.66 157 TRP A C 1
ATOM 1210 O O . TRP A 1 157 ? 4.040 11.777 16.622 1.00 60.66 157 TRP A O 1
ATOM 1220 N N . GLN A 1 158 ? 2.933 13.021 15.114 1.00 59.34 158 GLN A N 1
ATOM 1221 C CA . GLN A 1 158 ? 2.963 11.969 14.071 1.00 59.34 158 GLN A CA 1
ATOM 1222 C C . GLN A 1 158 ? 4.385 11.576 13.705 1.00 59.34 158 GLN A C 1
ATOM 1224 O O . GLN A 1 158 ? 4.686 10.394 13.544 1.00 59.34 158 GLN A O 1
ATOM 1229 N N . ASN A 1 159 ? 5.267 12.570 13.623 1.00 59.25 159 ASN A N 1
ATOM 1230 C CA . ASN A 1 159 ? 6.638 12.399 13.155 1.00 59.25 159 ASN A CA 1
ATOM 1231 C C . ASN A 1 159 ? 7.518 11.621 14.146 1.00 59.25 159 ASN A C 1
ATOM 1233 O O . ASN A 1 159 ? 8.472 10.966 13.736 1.00 59.25 159 ASN A O 1
ATOM 1237 N N . PHE A 1 160 ? 7.178 11.628 15.439 1.00 60.78 160 PHE A 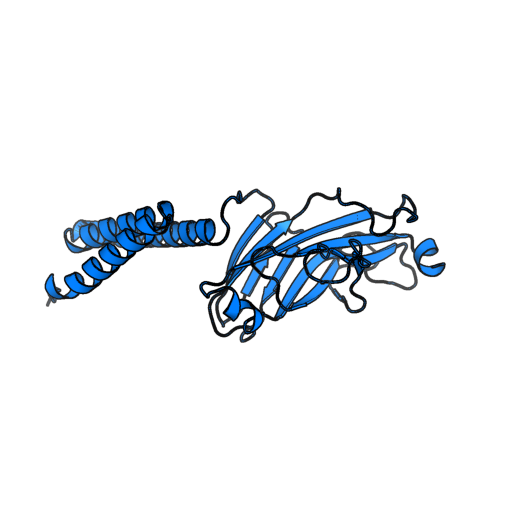N 1
ATOM 1238 C CA . PHE A 1 160 ? 7.867 10.818 16.457 1.00 60.78 160 PHE A CA 1
ATOM 1239 C C . PHE A 1 160 ? 7.490 9.339 16.395 1.00 60.78 160 PHE A C 1
ATOM 1241 O O . PHE A 1 160 ? 8.149 8.480 16.978 1.00 60.78 160 PHE A O 1
ATOM 1248 N N . PHE A 1 161 ? 6.402 9.054 15.694 1.00 61.72 161 PHE A N 1
ATOM 1249 C CA . PHE A 1 161 ? 5.653 7.824 15.783 1.00 61.72 161 PHE A CA 1
ATOM 1250 C C . PHE A 1 161 ? 5.445 7.204 14.397 1.00 61.72 161 PHE A C 1
ATOM 1252 O O . PHE A 1 161 ? 4.435 6.566 14.116 1.00 61.72 161 PHE A O 1
ATOM 1259 N N . LEU A 1 162 ? 6.424 7.394 13.515 1.00 68.06 162 LEU A N 1
ATOM 1260 C CA . LEU A 1 162 ? 6.391 6.886 12.155 1.00 68.06 162 LEU A CA 1
ATOM 1261 C C . LEU A 1 162 ? 6.695 5.382 12.164 1.00 68.06 162 LEU A C 1
ATOM 1263 O O . LEU A 1 162 ? 7.844 4.998 12.406 1.00 68.06 162 LEU A O 1
ATOM 1267 N N . PRO A 1 163 ? 5.701 4.510 11.913 1.00 68.56 163 PRO A N 1
ATOM 1268 C CA . PRO A 1 163 ? 5.964 3.086 11.832 1.00 68.56 163 PRO A CA 1
ATOM 1269 C C . PRO A 1 163 ? 6.874 2.810 10.633 1.00 68.56 163 PRO A C 1
ATOM 1271 O O . PRO A 1 163 ? 6.727 3.404 9.560 1.00 68.56 163 PRO A O 1
ATOM 1274 N N . GLN A 1 164 ? 7.781 1.855 10.808 1.00 77.50 164 GLN A N 1
ATOM 1275 C CA . GLN A 1 164 ? 8.381 1.176 9.671 1.00 77.50 164 GLN A CA 1
ATOM 1276 C C . GLN A 1 164 ? 7.397 0.105 9.207 1.00 77.50 164 GLN A C 1
ATOM 1278 O O . GLN A 1 164 ? 7.045 -0.801 9.970 1.00 77.50 164 GLN A O 1
ATOM 1283 N N . VAL A 1 165 ? 6.912 0.244 7.979 1.00 84.50 165 VAL A N 1
ATOM 1284 C CA . VAL A 1 165 ? 5.973 -0.689 7.358 1.00 84.50 165 VAL A CA 1
ATOM 1285 C C . VAL A 1 165 ? 6.557 -1.198 6.057 1.00 84.50 165 VAL A C 1
ATOM 1287 O O . VAL A 1 165 ? 7.221 -0.467 5.335 1.00 84.50 165 VAL A O 1
ATOM 1290 N N . GLN A 1 166 ? 6.268 -2.445 5.732 1.00 88.81 166 GLN A N 1
ATOM 1291 C CA . GLN A 1 166 ? 6.687 -3.052 4.485 1.00 88.81 166 GLN A CA 1
ATOM 1292 C C . GLN A 1 166 ? 5.534 -2.976 3.480 1.00 88.81 166 GLN A C 1
ATOM 1294 O O . GLN A 1 166 ? 4.490 -3.607 3.684 1.00 88.81 166 GLN A O 1
ATOM 1299 N N . LEU A 1 167 ? 5.700 -2.206 2.404 1.00 88.62 167 LEU A N 1
ATOM 1300 C CA . LEU A 1 167 ? 4.765 -2.167 1.280 1.00 88.62 167 LEU A CA 1
ATOM 1301 C C . LEU A 1 167 ? 5.213 -3.157 0.217 1.00 88.62 167 LEU A C 1
ATOM 1303 O O . LEU A 1 167 ? 6.352 -3.119 -0.227 1.00 88.62 167 LEU A O 1
ATOM 1307 N N . SER A 1 168 ? 4.281 -3.978 -0.251 1.00 90.69 168 SER A N 1
ATOM 1308 C CA . SER A 1 168 ? 4.473 -4.886 -1.371 1.00 90.69 168 SER A CA 1
ATOM 1309 C C . SER A 1 168 ? 3.464 -4.583 -2.478 1.00 90.69 168 SER A C 1
ATOM 1311 O O . SER A 1 168 ? 2.250 -4.643 -2.251 1.00 90.69 168 SER A O 1
ATOM 1313 N N . LEU A 1 169 ? 3.952 -4.320 -3.690 1.00 90.62 169 LEU A N 1
ATOM 1314 C CA . LEU A 1 169 ? 3.161 -4.202 -4.913 1.00 90.62 169 LEU A CA 1
ATOM 1315 C C . LEU A 1 169 ? 3.314 -5.459 -5.765 1.00 90.62 169 LEU A C 1
ATOM 1317 O O . LEU A 1 169 ? 4.418 -5.946 -6.005 1.00 90.62 169 LEU A O 1
ATOM 1321 N N . ARG A 1 170 ? 2.190 -6.000 -6.220 1.00 87.06 170 ARG A N 1
ATOM 1322 C CA . ARG A 1 170 ? 2.159 -7.195 -7.058 1.00 87.06 170 ARG A CA 1
ATOM 1323 C C . ARG A 1 170 ? 2.632 -6.879 -8.477 1.00 87.06 170 ARG A C 1
ATOM 1325 O O . ARG A 1 170 ? 2.636 -5.734 -8.912 1.00 87.06 170 ARG A O 1
ATOM 1332 N N . ASN A 1 171 ? 2.920 -7.942 -9.213 1.00 83.00 171 ASN A N 1
ATOM 1333 C CA . ASN A 1 171 ? 3.280 -7.984 -10.624 1.00 83.00 171 ASN A CA 1
ATOM 1334 C C . ASN A 1 171 ? 4.748 -7.675 -10.931 1.00 83.00 171 ASN A C 1
ATOM 1336 O O . ASN A 1 171 ? 5.114 -7.576 -12.104 1.00 83.00 171 ASN A O 1
ATOM 1340 N N . ALA A 1 172 ? 5.584 -7.574 -9.901 1.00 75.19 172 ALA A N 1
ATOM 1341 C CA . ALA A 1 172 ? 7.009 -7.358 -10.068 1.00 75.19 172 ALA A CA 1
ATOM 1342 C C . ALA A 1 172 ? 7.698 -8.564 -10.712 1.00 75.19 172 ALA A C 1
ATOM 1344 O O . ALA A 1 172 ? 7.236 -9.704 -10.596 1.00 75.19 172 ALA A O 1
ATOM 1345 N N . VAL A 1 173 ? 8.815 -8.296 -11.384 1.00 71.06 173 VAL A N 1
ATOM 1346 C CA . VAL A 1 173 ? 9.655 -9.309 -12.024 1.00 71.06 173 VAL A CA 1
ATOM 1347 C C . VAL A 1 173 ? 11.085 -9.055 -11.576 1.00 71.06 173 VAL A C 1
ATOM 1349 O O . VAL A 1 173 ? 11.605 -7.960 -11.772 1.00 71.06 173 VAL A O 1
ATOM 1352 N N . ALA A 1 174 ? 11.713 -10.055 -10.956 1.00 65.69 174 ALA A N 1
ATOM 1353 C CA . ALA A 1 174 ? 13.082 -9.907 -10.487 1.00 65.69 174 ALA A CA 1
ATOM 1354 C C . ALA A 1 174 ? 14.042 -9.765 -11.683 1.00 65.69 174 ALA A C 1
ATOM 1356 O O . ALA A 1 174 ? 13.842 -10.432 -12.706 1.00 65.69 174 ALA A O 1
ATOM 1357 N N . PRO A 1 175 ? 15.109 -8.957 -11.569 1.00 62.28 175 PRO A N 1
ATOM 1358 C CA . PRO A 1 175 ? 16.148 -8.911 -12.586 1.00 62.28 175 PRO A CA 1
ATOM 1359 C C . PRO A 1 175 ? 16.822 -10.285 -12.700 1.00 62.28 175 PRO A C 1
ATOM 1361 O O . PRO A 1 175 ? 17.581 -10.702 -11.828 1.00 62.28 175 PRO A O 1
ATOM 1364 N N . VAL A 1 176 ? 16.565 -11.002 -13.795 1.00 62.44 176 VAL A N 1
ATOM 1365 C CA . VAL A 1 176 ? 17.236 -12.271 -14.112 1.00 62.44 176 VAL A CA 1
ATOM 1366 C C . VAL A 1 176 ? 18.085 -12.144 -15.366 1.00 62.44 176 VAL A C 1
ATOM 1368 O O . VAL A 1 176 ? 17.716 -11.470 -16.326 1.00 62.44 176 VAL A O 1
ATOM 1371 N N . LYS A 1 177 ? 19.227 -12.848 -15.383 1.00 54.69 177 LYS A N 1
ATOM 1372 C CA . LYS A 1 177 ? 20.250 -12.795 -16.447 1.00 54.69 177 LYS A CA 1
ATOM 1373 C C . LYS A 1 177 ? 19.691 -13.009 -17.865 1.00 54.69 177 LYS A C 1
ATOM 1375 O O . LYS A 1 177 ? 20.298 -12.524 -18.816 1.00 54.69 177 LYS A O 1
ATOM 1380 N N . ASN A 1 178 ? 18.536 -13.672 -17.995 1.00 58.94 178 ASN A N 1
ATOM 1381 C CA . ASN A 1 178 ? 17.836 -13.952 -19.255 1.00 58.94 178 ASN A CA 1
ATOM 1382 C C . ASN A 1 178 ? 16.397 -13.391 -19.329 1.00 58.94 178 ASN A C 1
ATOM 1384 O O . ASN A 1 178 ? 15.667 -13.731 -20.253 1.00 58.94 178 ASN A O 1
ATOM 1388 N N . GLY A 1 179 ? 15.973 -12.543 -18.388 1.00 63.66 179 GLY A N 1
ATOM 1389 C CA . GLY A 1 179 ? 14.633 -11.941 -18.402 1.00 63.66 179 GLY A CA 1
ATOM 1390 C C . GLY A 1 179 ? 14.482 -10.915 -19.522 1.00 63.66 179 GLY A C 1
ATOM 1391 O O . GLY A 1 179 ? 15.478 -10.367 -19.984 1.00 63.66 179 GLY A O 1
ATOM 1392 N N . GLY A 1 180 ? 13.252 -10.655 -19.968 1.00 72.12 180 GLY A N 1
ATOM 1393 C CA . GLY A 1 180 ? 12.959 -9.621 -20.973 1.00 72.12 180 GLY A CA 1
AT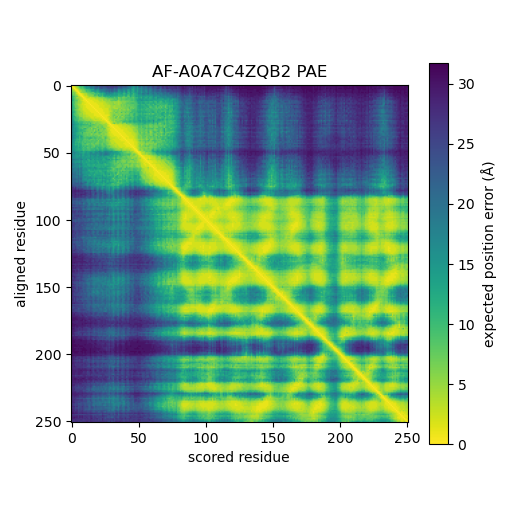OM 1394 C C . GLY A 1 180 ? 12.704 -8.227 -20.389 1.00 72.12 180 GLY A C 1
ATOM 1395 O O . GLY A 1 180 ? 12.577 -7.263 -21.141 1.00 72.12 180 GLY A O 1
ATOM 1396 N N . TYR A 1 181 ? 12.618 -8.112 -19.061 1.00 75.19 181 TYR A N 1
ATOM 1397 C CA . TYR A 1 181 ? 12.122 -6.916 -18.385 1.00 75.19 181 TYR A CA 1
ATOM 1398 C C . TYR A 1 181 ? 12.852 -6.651 -17.068 1.00 75.19 181 TYR A C 1
ATOM 1400 O O . TYR A 1 181 ? 13.363 -7.579 -16.438 1.00 75.19 181 TYR A O 1
ATOM 1408 N N . PHE A 1 182 ? 12.832 -5.390 -16.653 1.00 77.62 182 PHE A N 1
ATOM 1409 C CA . PHE A 1 182 ? 13.196 -4.913 -15.322 1.00 77.62 182 PHE A CA 1
ATOM 1410 C C . PHE A 1 182 ? 11.987 -4.204 -14.705 1.00 77.62 182 PHE A C 1
ATOM 1412 O O . PHE A 1 182 ? 11.123 -3.717 -15.439 1.00 77.62 182 PHE A O 1
ATOM 1419 N N . THR A 1 183 ? 11.892 -4.164 -13.381 1.00 84.00 183 THR A N 1
ATOM 1420 C CA . THR A 1 183 ? 10.872 -3.361 -12.698 1.00 84.00 183 THR A CA 1
ATOM 1421 C C . THR A 1 183 ? 11.534 -2.367 -11.772 1.00 84.00 183 THR A C 1
ATOM 1423 O O . THR A 1 183 ? 12.530 -2.727 -11.168 1.00 84.00 183 THR A O 1
ATOM 1426 N N . GLU A 1 184 ? 10.962 -1.176 -11.625 1.00 85.88 184 GLU A N 1
ATOM 1427 C CA . GLU A 1 184 ? 11.377 -0.186 -10.626 1.00 85.88 184 GLU A CA 1
ATOM 1428 C C . GLU A 1 184 ? 10.177 0.260 -9.817 1.00 85.88 184 GLU A C 1
ATOM 1430 O O . GLU A 1 184 ? 9.086 0.469 -10.360 1.00 85.88 184 GLU A O 1
ATOM 1435 N N . LEU A 1 185 ? 10.390 0.421 -8.517 1.00 86.00 185 LEU A N 1
ATOM 1436 C CA . LEU A 1 185 ? 9.417 1.017 -7.628 1.00 86.00 185 LEU A CA 1
ATOM 1437 C C . LEU A 1 185 ? 9.751 2.493 -7.441 1.00 86.00 185 LEU A C 1
ATOM 1439 O O . LEU A 1 185 ? 10.813 2.825 -6.925 1.00 86.00 185 LEU A O 1
ATOM 1443 N N . CYS A 1 186 ? 8.827 3.369 -7.813 1.00 85.94 186 CYS A N 1
ATOM 1444 C CA . CYS A 1 186 ? 8.982 4.806 -7.655 1.00 85.94 186 CYS A CA 1
ATOM 1445 C C . CYS A 1 186 ? 7.822 5.397 -6.860 1.00 85.94 186 CYS A C 1
ATOM 1447 O O . CYS A 1 186 ? 6.694 4.905 -6.896 1.00 85.94 186 CYS A O 1
ATOM 1449 N N . PHE A 1 187 ? 8.093 6.472 -6.140 1.00 81.94 187 PHE A N 1
ATOM 1450 C CA . PHE A 1 187 ? 7.102 7.258 -5.428 1.00 81.94 187 PHE A CA 1
ATOM 1451 C C . PHE A 1 187 ? 7.202 8.720 -5.843 1.00 81.94 187 PHE A C 1
ATOM 1453 O O . PHE A 1 187 ? 8.231 9.192 -6.330 1.00 81.94 187 PHE A O 1
ATOM 1460 N N . TRP A 1 188 ? 6.085 9.419 -5.694 1.00 71.81 188 TRP A N 1
ATOM 1461 C CA . TRP A 1 188 ? 5.966 10.820 -6.072 1.00 71.81 188 TRP A CA 1
ATOM 1462 C C . TRP A 1 188 ? 5.899 11.687 -4.818 1.00 71.81 188 TRP A C 1
ATOM 1464 O O . TRP A 1 188 ? 5.046 11.449 -3.955 1.00 71.81 188 TRP A O 1
ATOM 1474 N N . TRP A 1 189 ? 6.787 12.680 -4.725 1.00 64.62 189 TRP A N 1
ATOM 1475 C CA . TRP A 1 189 ? 6.795 13.653 -3.635 1.00 64.62 189 TRP A CA 1
ATOM 1476 C C . TRP A 1 189 ? 6.132 14.959 -4.105 1.00 64.62 189 TRP A C 1
ATOM 1478 O O . TRP A 1 189 ? 6.675 15.624 -4.991 1.00 64.62 189 TRP A O 1
ATOM 1488 N N . PRO A 1 190 ? 4.971 15.357 -3.549 1.00 50.69 190 PRO A N 1
ATOM 1489 C CA . PRO A 1 190 ? 4.394 16.661 -3.850 1.00 50.69 190 PRO A CA 1
ATOM 1490 C C . PRO A 1 190 ? 5.339 17.771 -3.383 1.00 50.69 190 PRO A C 1
ATOM 1492 O O . PRO A 1 190 ? 5.816 17.748 -2.249 1.00 50.69 190 PRO A O 1
ATOM 1495 N N . SER A 1 191 ? 5.555 18.777 -4.229 1.00 48.88 191 SER A N 1
ATOM 1496 C CA . SER A 1 191 ? 6.497 19.897 -4.052 1.00 48.88 191 SER A CA 1
ATOM 1497 C C . SER A 1 191 ? 6.243 20.815 -2.838 1.00 48.88 191 SER A C 1
ATOM 1499 O O . SER A 1 191 ? 6.877 21.854 -2.713 1.00 48.88 191 SER A O 1
ATOM 1501 N N . GLY A 1 192 ? 5.312 20.475 -1.943 1.00 45.12 192 GLY A N 1
ATOM 1502 C CA . GLY A 1 192 ? 4.960 21.273 -0.763 1.00 45.12 192 GLY A CA 1
ATOM 1503 C C . GLY A 1 192 ? 5.853 21.056 0.464 1.00 45.12 192 GLY A C 1
ATOM 1504 O O . GLY A 1 192 ? 5.653 21.726 1.471 1.00 45.12 192 GLY A O 1
ATOM 1505 N N . TYR A 1 193 ? 6.812 20.126 0.407 1.00 43.28 193 TYR A N 1
ATOM 1506 C CA . TYR A 1 193 ? 7.637 19.731 1.559 1.00 43.28 193 TYR A CA 1
ATOM 1507 C C . TYR A 1 193 ? 9.025 20.390 1.629 1.00 43.28 193 TYR A C 1
ATOM 1509 O O . TYR A 1 193 ? 9.740 20.154 2.601 1.00 43.28 193 TYR A O 1
ATOM 1517 N N . GLN A 1 194 ? 9.415 21.218 0.654 1.00 45.59 194 GLN A N 1
ATOM 1518 C CA . GLN A 1 194 ? 10.693 21.938 0.687 1.00 45.59 194 GLN A CA 1
ATOM 1519 C C . GLN A 1 194 ? 10.541 23.415 0.309 1.00 45.59 194 GLN A C 1
ATOM 1521 O O . GLN A 1 194 ? 9.834 23.768 -0.629 1.00 45.59 194 GLN A O 1
ATOM 1526 N N . GLU A 1 195 ? 11.248 24.284 1.036 1.00 43.75 195 GLU A N 1
ATOM 1527 C CA . GLU A 1 195 ? 11.227 25.750 0.895 1.00 43.75 195 GLU A CA 1
ATOM 1528 C C . GLU A 1 195 ? 11.967 26.274 -0.358 1.00 43.75 195 GLU A C 1
ATOM 1530 O O . GLU A 1 195 ? 12.119 27.484 -0.531 1.00 43.75 195 GLU A O 1
ATOM 1535 N N . SER A 1 196 ? 12.442 25.395 -1.248 1.00 42.56 196 SER A N 1
ATOM 1536 C CA . SER A 1 196 ? 13.259 25.786 -2.401 1.00 42.56 196 SER A CA 1
ATOM 1537 C C . SER A 1 196 ? 12.431 25.896 -3.692 1.00 42.56 196 SER A C 1
ATOM 1539 O O . SER A 1 196 ? 11.924 24.888 -4.184 1.00 42.56 196 SER A O 1
ATOM 1541 N N . PRO A 1 197 ? 12.352 27.080 -4.333 1.00 44.94 197 PRO A N 1
ATOM 1542 C CA . PRO A 1 197 ? 11.615 27.285 -5.587 1.00 44.94 197 PRO A CA 1
ATOM 1543 C C . PRO A 1 197 ? 12.249 26.609 -6.822 1.00 44.94 197 PRO A C 1
ATOM 1545 O O . PRO A 1 197 ? 11.763 26.792 -7.939 1.00 44.94 197 PRO A O 1
ATOM 1548 N N . LEU A 1 198 ? 13.333 25.842 -6.649 1.00 45.34 198 LEU A N 1
ATOM 1549 C CA . LEU A 1 198 ? 14.022 25.107 -7.716 1.00 45.34 198 LEU A CA 1
ATOM 1550 C C . LEU A 1 198 ? 13.677 23.608 -7.763 1.00 45.34 198 LEU A C 1
ATOM 1552 O O . LEU A 1 198 ? 13.998 22.958 -8.758 1.00 45.34 198 LEU A O 1
ATOM 1556 N N . GLU A 1 199 ? 12.993 23.057 -6.758 1.00 46.75 199 GLU A N 1
ATOM 1557 C CA . GLU A 1 199 ? 12.636 21.634 -6.717 1.00 46.75 199 GLU A CA 1
ATOM 1558 C C . GLU A 1 199 ? 11.216 21.413 -7.246 1.00 46.75 199 GLU A C 1
ATOM 1560 O O . GLU A 1 199 ? 10.219 21.406 -6.525 1.00 46.75 199 GLU A O 1
ATOM 1565 N N . ARG A 1 200 ? 11.130 21.275 -8.571 1.00 49.22 200 ARG A N 1
ATOM 1566 C CA . ARG A 1 200 ? 9.923 20.796 -9.253 1.00 49.22 200 ARG A CA 1
ATOM 1567 C C . ARG A 1 200 ? 9.603 19.376 -8.792 1.00 49.22 200 ARG A C 1
ATOM 1569 O O . ARG A 1 200 ? 10.510 18.620 -8.463 1.00 49.22 200 ARG A O 1
ATOM 1576 N N . GLU A 1 201 ? 8.316 19.038 -8.823 1.00 52.78 201 GLU A N 1
ATOM 1577 C CA . GLU A 1 201 ? 7.779 17.679 -8.686 1.00 52.78 201 GLU A CA 1
ATOM 1578 C C . GLU A 1 201 ? 8.754 16.639 -9.251 1.00 52.78 201 GLU A C 1
ATOM 1580 O O . GLU A 1 201 ? 9.001 16.618 -10.460 1.00 52.78 201 GLU A O 1
ATOM 1585 N N . PHE A 1 202 ? 9.335 15.803 -8.390 1.00 63.91 202 PHE A N 1
ATOM 1586 C CA . PHE A 1 202 ? 10.278 14.790 -8.838 1.00 63.91 202 PHE A CA 1
ATOM 1587 C C . PHE A 1 202 ? 9.851 13.404 -8.386 1.00 63.91 202 PHE A C 1
ATOM 1589 O O . PHE A 1 202 ? 9.325 13.177 -7.293 1.00 63.91 202 PHE A O 1
ATOM 1596 N N . TRP A 1 203 ? 10.053 12.474 -9.306 1.00 72.06 203 TRP A N 1
ATOM 1597 C CA . TRP A 1 203 ? 9.942 11.058 -9.052 1.00 72.06 203 TRP A CA 1
ATOM 1598 C C . TRP A 1 203 ? 11.181 10.592 -8.306 1.00 72.06 203 TRP A C 1
ATOM 1600 O O . TRP A 1 203 ? 12.303 10.935 -8.677 1.00 72.06 203 TRP A O 1
ATOM 1610 N N . VAL A 1 204 ? 10.973 9.784 -7.273 1.00 77.19 204 VAL A N 1
ATOM 1611 C CA . VAL A 1 204 ? 12.056 9.104 -6.567 1.00 77.19 204 VAL A CA 1
ATOM 1612 C C . VAL A 1 204 ? 11.847 7.616 -6.731 1.00 77.19 204 VAL A C 1
ATOM 1614 O O . VAL A 1 204 ? 10.832 7.078 -6.295 1.00 77.19 204 VAL A O 1
ATOM 1617 N N . CYS A 1 205 ? 12.795 6.953 -7.383 1.00 80.69 205 CYS A N 1
ATOM 1618 C CA . CYS A 1 205 ? 12.798 5.503 -7.495 1.00 80.69 205 CYS A CA 1
ATOM 1619 C C . CYS A 1 205 ? 13.650 4.919 -6.371 1.00 80.69 205 CYS A C 1
ATOM 1621 O O . CYS A 1 205 ? 14.763 5.379 -6.123 1.00 80.69 205 CYS A O 1
ATOM 1623 N N . ASP A 1 206 ? 13.090 3.952 -5.651 1.00 79.00 206 ASP A N 1
ATOM 1624 C CA . ASP A 1 206 ? 13.762 3.283 -4.546 1.00 79.00 206 ASP A CA 1
ATOM 1625 C C . ASP A 1 206 ? 14.848 2.357 -5.111 1.00 79.00 206 ASP A C 1
ATOM 1627 O O . ASP A 1 206 ? 14.518 1.446 -5.868 1.00 79.00 206 ASP A O 1
ATOM 1631 N N . PRO A 1 207 ? 16.136 2.556 -4.784 1.00 69.44 207 PRO A N 1
ATOM 1632 C CA . PRO A 1 207 ? 17.195 1.687 -5.278 1.00 69.44 207 PRO A CA 1
ATOM 1633 C C . PRO A 1 207 ? 17.325 0.371 -4.490 1.00 69.44 207 PRO A C 1
ATOM 1635 O O . PRO A 1 207 ? 18.096 -0.494 -4.902 1.00 69.44 207 PRO A O 1
ATOM 1638 N N . ILE A 1 208 ? 16.625 0.211 -3.358 1.00 72.38 208 ILE A N 1
ATOM 1639 C CA . ILE A 1 208 ? 16.825 -0.888 -2.391 1.00 72.38 208 ILE A CA 1
ATOM 1640 C C . ILE A 1 208 ? 15.568 -1.775 -2.269 1.00 72.38 208 ILE A C 1
ATOM 1642 O O . ILE A 1 208 ? 15.486 -2.631 -1.394 1.00 72.38 208 ILE A O 1
ATOM 1646 N N . PHE A 1 209 ? 14.575 -1.628 -3.150 1.00 77.00 209 PHE A N 1
ATOM 1647 C CA . PHE A 1 209 ? 13.400 -2.501 -3.110 1.00 77.00 209 PHE A CA 1
ATOM 1648 C C . PHE A 1 209 ? 13.754 -3.949 -3.509 1.00 77.00 209 PHE A C 1
ATOM 1650 O O . PHE A 1 209 ? 14.506 -4.206 -4.451 1.00 77.00 209 PHE A O 1
ATOM 1657 N N . ASP A 1 210 ? 13.143 -4.911 -2.824 1.00 79.19 210 ASP A N 1
ATOM 1658 C C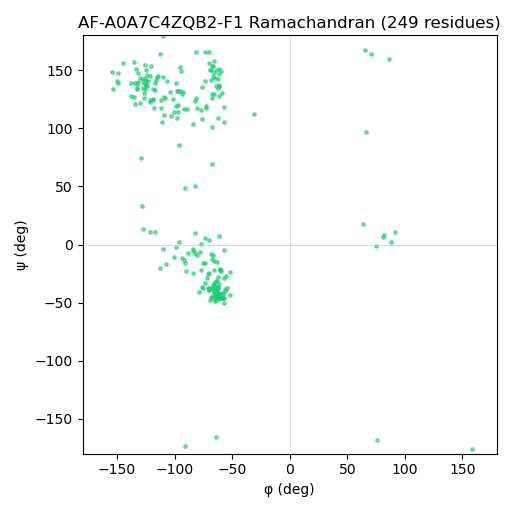A . ASP A 1 210 ? 13.321 -6.338 -3.076 1.00 79.19 210 ASP A CA 1
ATOM 1659 C C . ASP A 1 210 ? 12.182 -6.889 -3.933 1.00 79.19 210 ASP A C 1
ATOM 1661 O O . ASP A 1 210 ? 11.006 -6.611 -3.689 1.00 79.19 210 ASP A O 1
ATOM 1665 N N . VAL A 1 211 ? 12.493 -7.758 -4.898 1.00 74.69 211 VAL A N 1
ATOM 1666 C CA . VAL A 1 211 ? 11.465 -8.559 -5.579 1.00 74.69 211 VAL A CA 1
ATOM 1667 C C . VAL A 1 211 ? 11.408 -9.949 -4.957 1.00 74.69 211 VAL A C 1
ATOM 1669 O O . VAL A 1 211 ? 12.307 -10.765 -5.150 1.00 74.69 211 VAL A O 1
ATOM 1672 N N . ALA A 1 212 ? 10.331 -10.227 -4.224 1.00 70.56 212 ALA A N 1
ATOM 1673 C CA . ALA A 1 212 ? 10.126 -11.479 -3.507 1.00 70.56 212 ALA A CA 1
ATOM 1674 C C . ALA A 1 212 ? 8.923 -12.271 -4.045 1.00 70.56 212 ALA A C 1
ATOM 1676 O O . ALA A 1 212 ? 7.859 -11.723 -4.347 1.00 70.56 212 ALA A O 1
ATOM 1677 N N . GLY A 1 213 ? 9.082 -13.597 -4.094 1.00 65.56 213 GLY A N 1
ATOM 1678 C CA . GLY A 1 213 ? 8.066 -14.526 -4.591 1.00 65.56 213 GLY A CA 1
ATOM 1679 C C . GLY A 1 213 ? 7.852 -14.451 -6.108 1.00 65.56 213 GLY A C 1
ATOM 1680 O O . GLY A 1 213 ? 8.251 -13.493 -6.762 1.00 65.56 213 GLY A O 1
ATOM 1681 N N . GLY A 1 214 ? 7.203 -15.477 -6.665 1.00 67.12 214 GLY A N 1
ATOM 1682 C CA . GLY A 1 214 ? 6.941 -15.578 -8.104 1.00 67.12 214 GLY A CA 1
ATOM 1683 C C . GLY A 1 214 ? 8.069 -16.217 -8.914 1.00 67.12 214 GLY A C 1
ATOM 1684 O O . GLY A 1 214 ? 9.213 -16.292 -8.476 1.00 67.12 214 GLY A O 1
ATOM 1685 N N . ASP A 1 215 ? 7.725 -16.711 -10.103 1.00 69.38 215 ASP A N 1
ATOM 1686 C CA . ASP A 1 215 ? 8.696 -17.157 -11.103 1.00 69.38 215 ASP A CA 1
ATOM 1687 C C . ASP A 1 215 ? 9.297 -15.921 -11.799 1.00 69.38 215 ASP A C 1
ATOM 1689 O O . ASP A 1 215 ? 8.563 -15.211 -12.496 1.00 69.38 215 ASP A O 1
ATOM 1693 N N . PRO A 1 216 ? 10.606 -15.652 -11.660 1.00 65.31 216 PRO A N 1
ATOM 1694 C CA . PRO A 1 216 ? 11.236 -14.450 -12.200 1.00 65.31 216 PRO A CA 1
ATOM 1695 C C . PRO A 1 216 ? 11.293 -14.424 -13.736 1.00 65.31 216 PRO A C 1
ATOM 1697 O O . PRO A 1 216 ? 11.657 -13.411 -14.327 1.00 65.31 216 PRO A O 1
ATOM 1700 N N . THR A 1 217 ? 10.929 -15.522 -14.401 1.00 65.31 217 THR A N 1
ATOM 1701 C CA . THR A 1 217 ? 10.776 -15.586 -15.859 1.00 65.31 217 THR A CA 1
ATOM 1702 C C . THR A 1 217 ? 9.352 -15.268 -16.322 1.00 65.31 217 THR A C 1
ATOM 1704 O O . THR A 1 217 ? 9.142 -14.949 -17.493 1.00 65.31 217 THR A O 1
ATOM 1707 N N . GLN A 1 218 ? 8.372 -15.295 -15.412 1.00 64.81 218 GLN A N 1
ATOM 1708 C CA . GLN A 1 218 ? 6.968 -15.030 -15.709 1.00 64.81 218 GLN A CA 1
ATOM 1709 C C . GLN A 1 218 ? 6.566 -13.617 -15.303 1.00 64.81 218 GLN A C 1
ATOM 1711 O O . GLN A 1 218 ? 6.673 -13.206 -14.146 1.00 64.81 218 GLN A O 1
ATOM 1716 N N . LYS A 1 219 ? 6.013 -12.880 -16.266 1.00 64.31 219 LYS A N 1
ATOM 1717 C CA . LYS A 1 219 ? 5.433 -11.563 -16.020 1.00 64.31 219 LYS A CA 1
ATOM 1718 C C . LYS A 1 219 ? 4.315 -11.660 -14.979 1.00 64.31 219 LYS A C 1
ATOM 1720 O O . LYS A 1 219 ? 3.390 -12.452 -15.130 1.00 64.31 219 LYS A O 1
ATOM 1725 N N . GLY A 1 220 ? 4.362 -10.796 -13.968 1.00 64.88 220 GLY A N 1
ATOM 1726 C CA . GLY A 1 220 ? 3.260 -10.636 -13.021 1.00 64.88 220 GLY A CA 1
ATOM 1727 C C . GLY A 1 220 ? 3.289 -11.575 -11.806 1.00 64.88 220 GLY A C 1
ATOM 1728 O O . GLY A 1 220 ? 2.358 -11.558 -10.999 1.00 64.88 220 GLY A O 1
ATOM 1729 N N . SER A 1 221 ? 4.314 -12.415 -11.669 1.00 68.56 221 SER A N 1
ATOM 1730 C CA . SER A 1 221 ? 4.328 -13.496 -10.678 1.00 68.56 221 SER A CA 1
ATOM 1731 C C . SER A 1 221 ? 4.792 -13.053 -9.280 1.00 68.56 221 SER A C 1
ATOM 1733 O O . SER A 1 221 ? 4.416 -13.698 -8.298 1.00 68.56 221 SER A O 1
ATOM 1735 N N . GLY A 1 222 ? 5.572 -11.969 -9.177 1.00 81.19 222 GLY A N 1
ATOM 1736 C CA . GLY A 1 222 ? 6.246 -11.554 -7.946 1.00 81.19 222 GLY A CA 1
ATOM 1737 C C . GLY A 1 222 ? 5.712 -10.287 -7.282 1.00 81.19 222 GLY A C 1
ATOM 1738 O O . GLY A 1 222 ? 4.765 -9.644 -7.753 1.00 81.19 222 GLY A O 1
ATOM 1739 N N . TRP A 1 223 ? 6.332 -9.942 -6.153 1.00 85.44 223 TRP A N 1
ATOM 1740 C CA . TRP A 1 223 ? 6.030 -8.754 -5.354 1.00 85.44 223 TRP A CA 1
ATOM 1741 C C . TRP A 1 223 ? 7.259 -7.861 -5.217 1.00 85.44 223 TRP A C 1
ATOM 1743 O O . TRP A 1 223 ? 8.271 -8.308 -4.691 1.00 85.44 223 TRP A O 1
ATOM 1753 N N . ALA A 1 224 ? 7.152 -6.600 -5.632 1.00 86.62 224 ALA A N 1
ATOM 1754 C CA . ALA A 1 224 ? 8.142 -5.570 -5.336 1.00 86.62 224 ALA A CA 1
ATOM 1755 C C . ALA A 1 224 ? 7.852 -5.034 -3.943 1.00 86.62 224 ALA A C 1
ATOM 1757 O O . ALA A 1 224 ? 6.730 -4.606 -3.676 1.00 86.62 224 ALA A O 1
ATOM 1758 N N . THR A 1 225 ? 8.835 -5.098 -3.062 1.00 87.94 225 THR A N 1
ATOM 1759 C CA . THR A 1 225 ? 8.683 -4.841 -1.641 1.00 87.94 225 THR A CA 1
ATOM 1760 C C . THR A 1 225 ? 9.682 -3.791 -1.193 1.00 87.94 225 THR A C 1
ATOM 1762 O O . THR A 1 225 ? 10.864 -3.909 -1.480 1.00 87.94 225 THR A O 1
ATOM 1765 N N . THR A 1 226 ? 9.204 -2.778 -0.482 1.00 86.50 226 THR A N 1
ATOM 1766 C CA . THR A 1 226 ? 10.032 -1.718 0.093 1.00 86.50 226 THR A CA 1
ATOM 1767 C C . THR A 1 226 ? 9.637 -1.465 1.538 1.00 86.50 226 THR A C 1
ATOM 1769 O O . THR A 1 226 ? 8.474 -1.648 1.925 1.00 86.50 226 THR A O 1
ATOM 1772 N N . ASP A 1 227 ? 10.611 -1.022 2.320 1.00 85.50 227 ASP A N 1
ATOM 1773 C CA . ASP A 1 227 ? 10.387 -0.519 3.659 1.00 85.50 227 ASP A CA 1
ATOM 1774 C C . ASP A 1 227 ? 10.103 0.978 3.608 1.00 85.50 227 ASP A C 1
ATOM 1776 O O . ASP A 1 227 ? 10.935 1.813 3.262 1.00 85.50 227 ASP A O 1
ATOM 1780 N N . ILE A 1 228 ? 8.900 1.318 4.033 1.00 77.94 228 ILE A N 1
ATOM 1781 C CA . ILE A 1 228 ? 8.423 2.676 4.172 1.00 77.94 228 ILE A CA 1
ATOM 1782 C C . ILE A 1 228 ? 8.598 3.112 5.619 1.00 77.94 228 ILE A C 1
ATOM 1784 O O . ILE A 1 228 ? 8.138 2.437 6.543 1.00 77.94 228 ILE A O 1
ATOM 1788 N N . LYS A 1 229 ? 9.165 4.303 5.812 1.00 73.06 229 LYS A N 1
ATOM 1789 C CA . LYS A 1 229 ? 9.080 5.028 7.079 1.00 73.06 229 LYS A CA 1
ATOM 1790 C C . LYS A 1 229 ? 8.180 6.241 6.912 1.00 73.06 229 LYS A C 1
ATOM 1792 O O . LYS A 1 229 ? 8.555 7.199 6.255 1.00 73.06 229 LYS A O 1
ATOM 1797 N N . GLY A 1 230 ? 7.026 6.186 7.570 1.00 59.16 230 GLY A N 1
ATOM 1798 C CA . GLY A 1 230 ? 6.295 7.376 7.981 1.00 59.16 230 GLY A CA 1
ATOM 1799 C C . GLY A 1 230 ? 5.696 8.281 6.912 1.00 59.16 230 GLY A C 1
ATOM 1800 O O . GLY A 1 230 ? 6.316 9.256 6.504 1.00 59.16 230 GLY A O 1
ATOM 1801 N N . PHE A 1 231 ? 4.411 8.089 6.621 1.00 63.22 231 PHE A N 1
ATOM 1802 C CA . PHE A 1 231 ? 3.635 9.066 5.852 1.00 63.22 231 PHE A CA 1
ATOM 1803 C C . PHE A 1 231 ? 2.379 9.449 6.598 1.00 63.22 231 PHE A C 1
ATOM 1805 O O . PHE A 1 231 ? 1.618 8.565 6.959 1.00 63.22 231 PHE A O 1
ATOM 1812 N N . GLY A 1 232 ? 2.158 10.745 6.820 1.00 60.03 232 GLY A N 1
ATOM 1813 C CA . GLY A 1 232 ? 0.977 11.264 7.511 1.00 60.03 232 GLY A CA 1
ATOM 1814 C C . GLY A 1 232 ? -0.345 11.000 6.777 1.00 60.03 232 GLY A C 1
ATOM 1815 O O . GLY A 1 232 ? -0.429 10.215 5.831 1.00 60.03 232 GLY A O 1
ATOM 1816 N N . ARG A 1 233 ? -1.401 11.695 7.206 1.00 60.16 233 ARG A N 1
ATOM 1817 C CA . ARG A 1 233 ? -2.766 11.534 6.668 1.00 60.16 233 ARG A CA 1
ATOM 1818 C C . ARG A 1 233 ? -2.894 11.753 5.166 1.00 60.16 233 ARG A C 1
ATOM 1820 O O . ARG A 1 233 ? -3.764 11.145 4.552 1.00 60.16 233 ARG A O 1
ATOM 1827 N N . GLU A 1 234 ? -2.041 12.590 4.587 1.00 65.38 234 GLU A N 1
ATOM 1828 C CA . GLU A 1 234 ? -2.015 12.813 3.143 1.00 65.38 234 GLU A CA 1
ATOM 1829 C C . GLU A 1 234 ? -1.634 11.532 2.390 1.00 65.38 234 GLU A C 1
ATOM 1831 O O . GLU A 1 234 ? -2.146 11.274 1.306 1.00 65.38 234 GLU A O 1
ATOM 1836 N N . GLY A 1 235 ? -0.812 10.670 2.985 1.00 74.50 235 GLY A N 1
ATOM 1837 C CA . GLY A 1 235 ? -0.342 9.437 2.370 1.00 74.50 235 GLY A CA 1
ATOM 1838 C C . GLY A 1 235 ? 0.542 9.648 1.140 1.00 74.50 235 GLY A C 1
ATOM 1839 O O . GLY A 1 235 ? 0.626 10.730 0.566 1.00 74.50 235 GLY A O 1
ATOM 1840 N N . MET A 1 236 ? 1.201 8.577 0.713 1.00 80.56 236 MET A N 1
ATOM 1841 C CA . MET A 1 236 ? 2.134 8.586 -0.411 1.00 80.56 236 MET A CA 1
ATOM 1842 C C . MET A 1 236 ? 1.714 7.570 -1.469 1.00 80.56 236 MET A C 1
ATOM 1844 O O . MET A 1 236 ? 1.228 6.481 -1.151 1.00 80.56 236 MET A O 1
ATOM 1848 N N . ALA A 1 237 ? 1.869 7.950 -2.735 1.00 86.31 237 ALA A N 1
ATOM 1849 C CA . ALA A 1 237 ? 1.591 7.091 -3.874 1.00 86.31 237 ALA A CA 1
ATOM 1850 C C . ALA A 1 237 ? 2.872 6.404 -4.359 1.00 86.31 237 ALA A C 1
ATOM 1852 O O . ALA A 1 237 ? 3.894 7.052 -4.573 1.00 86.31 237 ALA A O 1
ATOM 1853 N N . PHE A 1 238 ? 2.766 5.096 -4.559 1.00 87.69 238 PHE A N 1
ATOM 1854 C CA . PHE A 1 238 ? 3.809 4.197 -5.029 1.00 87.69 238 PHE A CA 1
ATOM 1855 C C . PHE A 1 238 ? 3.393 3.602 -6.364 1.00 87.69 238 PHE A C 1
ATOM 1857 O O . PHE A 1 238 ? 2.239 3.202 -6.544 1.00 87.69 238 PHE A O 1
ATOM 1864 N N . TYR A 1 239 ? 4.344 3.511 -7.278 1.00 88.88 239 TYR A N 1
ATOM 1865 C CA . TYR A 1 239 ? 4.148 3.142 -8.667 1.00 88.88 239 TYR A CA 1
ATOM 1866 C C . TYR A 1 239 ? 5.228 2.148 -9.064 1.00 88.88 239 TYR A C 1
ATOM 1868 O O . TYR A 1 239 ? 6.414 2.391 -8.872 1.00 88.88 239 TYR A O 1
ATOM 1876 N N . LEU A 1 240 ? 4.812 1.016 -9.610 1.00 90.12 240 LEU A N 1
ATOM 1877 C CA . LEU A 1 240 ? 5.705 -0.016 -10.103 1.00 90.12 240 LEU A CA 1
ATOM 1878 C C . LEU A 1 240 ? 5.742 0.068 -11.626 1.00 90.12 240 LEU A C 1
ATOM 1880 O O . LEU A 1 240 ? 4.751 -0.251 -12.293 1.00 90.12 240 LEU A O 1
ATOM 1884 N N . PHE A 1 241 ? 6.877 0.489 -12.168 1.00 88.00 241 PHE A N 1
ATOM 1885 C CA . PHE A 1 241 ? 7.118 0.549 -13.603 1.00 88.00 241 PHE A CA 1
ATOM 1886 C C . PHE A 1 241 ? 7.819 -0.716 -14.082 1.00 88.00 241 PHE A C 1
ATOM 1888 O O . PHE A 1 241 ? 8.572 -1.350 -13.348 1.00 88.00 241 PHE A O 1
ATOM 1895 N N . GLN A 1 242 ? 7.546 -1.095 -15.325 1.00 87.00 242 GLN A N 1
ATOM 1896 C CA . GLN A 1 242 ? 8.216 -2.174 -16.032 1.00 87.00 242 GLN A CA 1
ATOM 1897 C C . GLN A 1 242 ? 8.914 -1.608 -17.265 1.00 87.00 242 GLN A C 1
ATOM 1899 O O . GLN A 1 242 ? 8.254 -1.019 -18.121 1.00 87.00 242 GLN A O 1
ATOM 1904 N N . TYR A 1 243 ? 10.215 -1.865 -17.374 1.00 84.94 243 TYR A N 1
ATOM 1905 C CA . TYR A 1 243 ? 11.071 -1.436 -18.474 1.00 84.94 243 TYR A CA 1
ATOM 1906 C C . TYR A 1 243 ? 11.488 -2.630 -19.338 1.00 84.94 243 TYR A C 1
ATOM 1908 O O . TYR A 1 243 ? 11.734 -3.720 -18.803 1.00 84.94 243 TYR A O 1
ATOM 1916 N N . PRO A 1 244 ? 11.612 -2.458 -20.666 1.00 82.88 244 PRO A N 1
ATOM 1917 C CA . PRO A 1 244 ? 12.306 -3.419 -21.514 1.00 82.88 244 PRO A CA 1
ATOM 1918 C C . PRO A 1 244 ? 13.768 -3.545 -21.087 1.00 82.88 244 PRO A C 1
ATOM 1920 O O . PRO A 1 244 ? 14.444 -2.546 -20.841 1.00 82.88 244 PRO A O 1
ATOM 1923 N N . ARG A 1 245 ? 14.280 -4.775 -21.043 1.00 77.81 245 ARG A N 1
ATOM 1924 C CA . ARG A 1 245 ? 15.660 -5.033 -20.617 1.00 77.81 245 ARG A CA 1
ATOM 1925 C C . ARG A 1 245 ? 16.707 -4.300 -21.452 1.00 77.81 245 ARG A C 1
ATOM 1927 O O . ARG A 1 245 ? 17.684 -3.823 -20.887 1.00 77.81 245 ARG A O 1
ATOM 1934 N N . ASP A 1 246 ? 16.543 -4.271 -22.771 1.00 79.38 246 ASP A N 1
ATOM 1935 C CA . ASP A 1 246 ? 17.561 -3.698 -23.658 1.00 79.38 246 ASP A CA 1
ATOM 1936 C C . ASP A 1 246 ? 17.704 -2.190 -23.437 1.00 79.38 246 ASP A C 1
ATOM 1938 O O . ASP A 1 246 ? 18.817 -1.671 -23.443 1.00 79.38 246 ASP A O 1
ATOM 1942 N N . TRP A 1 247 ? 16.595 -1.511 -23.131 1.00 78.19 247 TRP A N 1
ATOM 1943 C CA . TRP A 1 247 ? 16.603 -0.101 -22.759 1.00 78.19 247 TRP A CA 1
ATOM 1944 C C . TRP A 1 247 ? 17.253 0.126 -21.388 1.00 78.19 247 TRP A C 1
ATOM 1946 O O . TRP A 1 247 ? 18.151 0.955 -21.278 1.00 78.19 247 TRP A O 1
ATOM 1956 N N . ALA A 1 248 ? 16.873 -0.664 -20.376 1.00 71.94 248 ALA A N 1
ATOM 1957 C CA . ALA A 1 248 ? 17.401 -0.549 -19.010 1.00 71.94 248 ALA A CA 1
ATOM 1958 C C . ALA A 1 248 ? 18.888 -0.937 -18.874 1.00 71.94 248 ALA A C 1
ATOM 1960 O O . ALA A 1 248 ? 19.488 -0.741 -17.828 1.00 71.94 248 ALA A O 1
ATOM 1961 N N . ARG A 1 249 ? 19.487 -1.566 -19.893 1.00 71.81 249 ARG A N 1
ATOM 1962 C CA . ARG A 1 249 ? 20.936 -1.828 -19.945 1.00 71.81 249 ARG A CA 1
ATOM 1963 C C . ARG A 1 249 ? 21.724 -0.708 -20.609 1.00 71.81 249 ARG A C 1
ATOM 1965 O O . ARG A 1 249 ? 22.938 -0.655 -20.435 1.00 71.81 249 ARG A O 1
ATOM 1972 N N . ALA A 1 250 ? 21.063 0.082 -21.444 1.00 71.44 250 ALA A N 1
ATOM 1973 C CA . ALA A 1 250 ? 21.686 1.136 -22.229 1.00 71.44 250 ALA A CA 1
ATOM 1974 C C . ALA A 1 250 ? 21.677 2.496 -21.512 1.00 71.44 250 ALA A C 1
ATOM 1976 O O . ALA A 1 250 ? 22.380 3.400 -21.957 1.00 71.44 250 ALA A O 1
ATOM 1977 N N . ASN A 1 251 ? 20.896 2.625 -20.435 1.00 63.50 251 ASN A N 1
ATOM 1978 C CA . ASN A 1 251 ? 20.686 3.830 -19.632 1.00 63.50 251 ASN A CA 1
ATOM 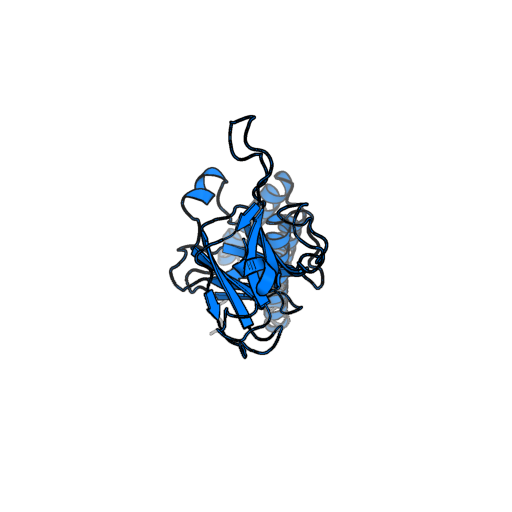1979 C C . ASN A 1 251 ? 20.798 3.469 -18.151 1.00 63.50 251 ASN A C 1
ATOM 1981 O O . ASN A 1 251 ? 21.199 4.357 -17.372 1.00 63.50 251 ASN A O 1
#

Nearest PDB structures (foldseek):
  8sak-assembly1_B  TM=1.365E-01  e=8.322E-02  unclassified Merbecovirus

Solvent-accessible surface area (backbone atoms only — not comparable to full-atom values): 13835 Å² total; per-residue (Å²): 135,82,81,77,80,56,69,79,77,49,48,64,59,54,50,50,52,50,54,51,22,53,53,32,41,74,71,71,37,50,64,45,18,52,28,46,49,52,37,51,52,43,52,52,51,28,69,76,34,75,91,36,40,71,55,28,54,53,48,45,52,53,28,52,50,46,36,50,50,28,49,49,44,68,62,44,73,90,66,80,84,42,82,35,37,32,75,44,80,33,44,35,76,25,46,74,47,54,20,73,75,61,48,37,37,40,38,37,50,61,67,46,35,94,56,66,36,39,40,34,36,31,56,47,75,80,74,72,81,68,86,48,90,84,59,61,88,75,51,36,67,69,34,34,32,34,42,30,32,38,62,92,66,60,74,89,54,48,77,83,63,44,39,55,30,38,40,31,35,35,42,25,36,37,85,44,101,83,41,72,42,37,53,47,47,31,33,59,51,74,57,85,82,59,98,53,100,80,60,67,74,47,67,46,66,57,91,81,55,43,64,48,67,54,54,50,83,41,86,50,47,13,25,35,31,40,82,42,70,55,52,56,70,84,36,46,47,39,37,31,36,34,38,47,35,74,58,67,71,76,107

pLDDT: mean 70.39, std 12.57, range [38.72, 91.5]

Secondary structure (DSSP, 8-state):
------GGGTHHHHHHHHHHHHHHHHTT-HHHHHHHHHHHHHHHHHHH-GGGHHHHHHHHHHHHHHHHHHHHHHHSTT----TTEEEEEE-TT-EEEE-TTSSEEEEE-TTS-SS-EEEEEEEPPS-PPPSSTTS-TT-EEEEEEEEEEE-SS-HHHHGGG--EEEEEEEEE----TT-SEEEEEEEEE-GGG-S-TT---EEEE-TT-EEESS-TTSTT-EEEEEEEE---TT-EEEEEEEEEHHHHHH-

Radius of gyration: 23.65 Å; Cα contacts (8 Å, |Δi|>4): 465; chains: 1; bounding box: 56×44×69 Å